Protein AF-0000000076751928 (afdb_homodimer)

Radius of gyration: 18.37 Å; Cα contacts (8 Å, |Δi|>4): 684; chains: 2; bounding box: 40×51×36 Å

Foldseek 3Di:
DDLVQLVVQQVLLQVCLVVVFHRKKKFKDAPRHTQFIFDQCCPVVVPPLRHGLLVNLVSNCVSVVHLAPARIEMRMLEQDAQSSQVSCVSNNHQEYEYEYYPVRAPPPVGDHHPCPRHHYDYDYDPCSHSSRCVVVVD/DDVVQLVVQQVLLQVCLVVVFHRKKKFKDAPRHTQFIFDQCCPVVVPPLRHGLLVNLVSNCVSVVHLAPARIEMRMLEQDAQSSQVSCVSNNHQEYEYEYYPVRAPPPVDDHHPPPRHHYDYDYDPCSCSSRCVVVVD

Organism: NCBI:txid927661

Sequence (276 aa):
MDPKLLGRAVDLATQNAASGQLPFGALLVRDGEVLATGVNTVLRDLDPAAHAEVEAVRAACRNLGTLDLRGAEIYSSCEPCPMCCRAAQATGIAVIWYAAQATDIPDLGYPVPAPDVFEARHATHAEATAPFARYLNGMDPKLLGRAVDLATQNAASGQLPFGALLVRDGEVLATGVNTVLRDLDPAAHAEVEAVRAACRNLGTLDLRGAEIYSSCEPCPMCCRAAQATGIAVIWYAAQATDIPDLGYPVPAPDVFEARHATHAEATAPFARYLNG

InterPro domains:
  IPR002125 Cytidine and deoxycytidylate deaminase domain [PF00383] (4-98)
  IPR002125 Cytidine and deoxycytidylate deaminase domain [PS51747] (1-112)
  IPR016193 Cytidine deaminase-like [SSF53927] (2-109)

Nearest PDB structures (foldseek):
  1wwr-assembly1_A  TM=8.294E-01  e=6.661E-13  Aquifex aeolicus
  2a8n-assembly1_A  TM=8.246E-01  e=1.608E-12  Agrobacterium tumefaciens
  2a8n-assembly1_B  TM=8.159E-01  e=2.256E-12  Agrobacterium tumefaciens
  8e2r-assembly1_B  TM=8.256E-01  e=6.236E-12  Escherichia coli
  8e2s-assembly4_H  TM=7.957E-01  e=1.314E-11  Escherichia coli

Solvent-accessible surface area (backbone atoms only — not comparable to full-atom values): 13921 Å² total; per-residue (Å²): 137,58,68,68,56,38,48,48,9,29,50,44,4,29,54,35,24,74,72,74,39,56,50,29,7,12,33,26,31,42,91,88,37,76,69,24,57,16,48,30,38,30,79,83,64,33,24,77,65,32,37,12,56,37,34,7,51,35,45,30,15,54,75,70,71,37,61,77,39,61,78,23,34,32,27,22,17,38,58,60,31,39,36,39,35,44,35,39,49,75,20,45,34,67,38,35,39,16,33,23,46,70,88,77,44,78,88,80,79,68,70,75,49,54,70,88,75,39,64,69,45,83,43,91,47,97,59,32,59,57,27,44,46,78,72,71,59,111,138,55,67,67,55,37,49,48,9,29,49,44,3,30,54,36,24,73,71,74,39,56,50,28,7,12,32,25,31,41,91,88,37,77,69,26,58,17,47,30,38,28,79,83,64,32,23,77,64,31,36,12,58,36,34,8,51,34,43,31,17,53,74,68,71,37,61,76,39,62,77,24,37,33,26,22,17,40,56,60,33,40,34,39,35,43,39,39,50,75,20,43,36,66,39,34,37,16,34,23,46,69,88,77,45,79,88,79,79,67,72,74,49,54,74,90,74,42,63,68,43,83,43,90,48,96,60,33,60,57,28,45,46,74,69,66,77,97

pLDDT: mean 88.51, std 13.58, range [43.06, 98.81]

Structure (mmCIF, N/CA/C/O backbone):
data_AF-0000000076751928-model_v1
#
loop_
_entity.id
_entity.type
_entity.pdbx_description
1 polymer 'Cytosine/adenosine deaminase'
#
loop_
_atom_site.group_PDB
_atom_site.id
_atom_site.type_symbol
_atom_site.label_atom_id
_atom_site.label_alt_id
_atom_site.label_comp_id
_atom_site.label_asym_id
_atom_site.label_entity_id
_atom_site.label_seq_id
_atom_site.pdbx_PDB_ins_code
_atom_site.Cartn_x
_atom_site.Cartn_y
_atom_site.Cartn_z
_atom_site.occupancy
_atom_site.B_iso_or_equiv
_atom_site.auth_seq_id
_atom_site.auth_comp_id
_atom_site.auth_asym_id
_atom_site.auth_atom_id
_atom_site.pdbx_PDB_model_num
ATOM 1 N N . MET A 1 1 ? 13.578 -14.406 -16.047 1 86.5 1 MET A N 1
ATOM 2 C CA . MET A 1 1 ? 12.531 -14.875 -15.156 1 86.5 1 MET A CA 1
ATOM 3 C C . MET A 1 1 ? 12.461 -16.406 -15.141 1 86.5 1 MET A C 1
ATOM 5 O O . MET A 1 1 ? 12.727 -17.047 -16.156 1 86.5 1 MET A O 1
ATOM 9 N N . ASP A 1 2 ? 12.219 -16.969 -14.031 1 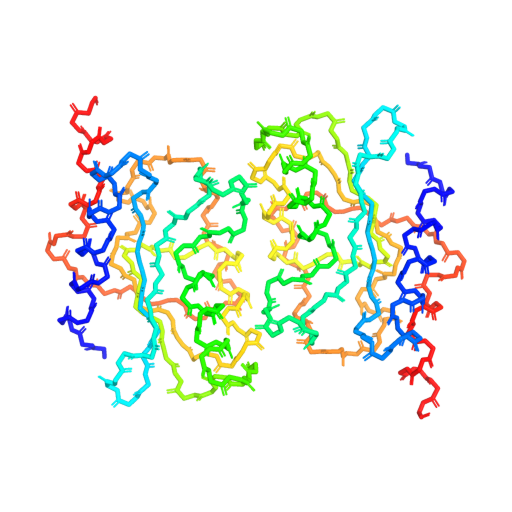92.75 2 ASP A N 1
ATOM 10 C CA . ASP A 1 2 ? 12.148 -18.422 -13.82 1 92.75 2 ASP A CA 1
ATOM 11 C C . ASP A 1 2 ? 10.695 -18.891 -13.742 1 92.75 2 ASP A C 1
ATOM 13 O O . ASP A 1 2 ? 9.984 -18.578 -12.789 1 92.75 2 ASP A O 1
ATOM 17 N N . PRO A 1 3 ? 10.258 -19.656 -14.742 1 92.56 3 PRO A N 1
ATOM 18 C CA . PRO A 1 3 ? 8.867 -20.125 -14.758 1 92.56 3 PRO A CA 1
ATOM 19 C C . PRO A 1 3 ? 8.508 -20.969 -13.539 1 92.56 3 PRO A C 1
ATOM 21 O O . PRO A 1 3 ? 7.348 -20.984 -13.117 1 92.56 3 PRO A O 1
ATOM 24 N N . LYS A 1 4 ? 9.492 -21.625 -12.984 1 95.81 4 LYS A N 1
ATOM 25 C CA . LYS A 1 4 ? 9.227 -22.422 -11.797 1 95.81 4 LYS A CA 1
ATOM 26 C C . LYS A 1 4 ? 8.844 -21.531 -10.609 1 95.81 4 LYS A C 1
ATOM 28 O O . LYS A 1 4 ? 7.98 -21.891 -9.812 1 95.81 4 LYS A O 1
ATOM 33 N N . LEU A 1 5 ? 9.5 -20.422 -10.492 1 96.56 5 LEU A N 1
ATOM 34 C CA . LEU A 1 5 ? 9.188 -19.484 -9.43 1 96.56 5 LEU A CA 1
ATOM 35 C C . LEU A 1 5 ? 7.809 -18.859 -9.633 1 96.56 5 LEU A C 1
ATOM 37 O O . LEU A 1 5 ? 7.059 -18.688 -8.672 1 96.56 5 LEU A O 1
ATOM 41 N N . LEU A 1 6 ? 7.512 -18.531 -10.914 1 95.38 6 LEU A N 1
ATOM 42 C CA . LEU A 1 6 ? 6.176 -18.031 -11.211 1 95.38 6 LEU A CA 1
ATOM 43 C C . LEU A 1 6 ? 5.113 -19.078 -10.867 1 95.38 6 LEU A C 1
ATOM 45 O O . LEU A 1 6 ? 4.07 -18.734 -10.305 1 95.38 6 LEU A O 1
ATOM 49 N N . GLY A 1 7 ? 5.406 -20.312 -11.203 1 95.5 7 GLY A N 1
ATOM 50 C CA . GLY A 1 7 ? 4.516 -21.406 -10.82 1 95.5 7 GLY A CA 1
ATOM 51 C C . GLY A 1 7 ? 4.305 -21.5 -9.328 1 95.5 7 GLY A C 1
ATOM 52 O O . GLY A 1 7 ? 3.191 -21.781 -8.867 1 95.5 7 GLY A O 1
ATOM 53 N N . ARG A 1 8 ? 5.312 -21.281 -8.555 1 97.38 8 ARG A N 1
ATOM 54 C CA . ARG A 1 8 ? 5.207 -21.312 -7.098 1 97.38 8 ARG A CA 1
ATOM 55 C C . ARG A 1 8 ? 4.305 -20.188 -6.59 1 97.38 8 ARG A C 1
ATOM 57 O O . ARG A 1 8 ? 3.551 -20.375 -5.633 1 97.38 8 ARG A O 1
ATOM 64 N N . ALA A 1 9 ? 4.414 -19.031 -7.195 1 97.5 9 ALA A N 1
ATOM 65 C CA . ALA A 1 9 ? 3.514 -17.938 -6.84 1 97.5 9 ALA A CA 1
ATOM 66 C C . ALA A 1 9 ? 2.061 -18.312 -7.098 1 97.5 9 ALA A C 1
ATOM 68 O O . ALA A 1 9 ? 1.185 -18.047 -6.273 1 97.5 9 ALA A O 1
ATOM 69 N N . VAL A 1 10 ? 1.841 -18.953 -8.219 1 95.88 10 VAL A N 1
ATOM 70 C CA . VAL A 1 10 ? 0.5 -19.391 -8.586 1 95.88 10 VAL A CA 1
ATOM 71 C C . VAL A 1 10 ? 0.012 -20.453 -7.598 1 95.88 10 VAL A C 1
ATOM 73 O O . VAL A 1 10 ? -1.146 -20.438 -7.176 1 95.88 10 VAL A O 1
ATOM 76 N N . ASP A 1 11 ? 0.902 -21.375 -7.184 1 97.38 11 ASP A N 1
ATOM 77 C CA . ASP A 1 11 ? 0.556 -22.391 -6.199 1 97.38 11 ASP A CA 1
ATOM 78 C C . ASP A 1 11 ? 0.158 -21.75 -4.867 1 97.38 11 ASP A C 1
ATOM 80 O O . ASP A 1 11 ? -0.823 -22.156 -4.246 1 97.38 11 ASP A O 1
ATOM 84 N N . LEU A 1 12 ? 0.872 -20.781 -4.422 1 98.06 12 LEU A N 1
ATOM 85 C CA . LEU A 1 12 ? 0.545 -20.047 -3.197 1 98.06 12 LEU A CA 1
ATOM 86 C C . LEU A 1 12 ? -0.843 -19.422 -3.289 1 98.06 12 LEU A C 1
ATOM 88 O O . LEU A 1 12 ? -1.634 -19.516 -2.348 1 98.06 12 LEU A O 1
ATOM 92 N N . ALA A 1 13 ? -1.071 -18.781 -4.41 1 96.69 13 ALA A N 1
ATOM 93 C CA . ALA A 1 13 ? -2.365 -18.141 -4.645 1 96.69 13 ALA A CA 1
ATOM 94 C C . ALA A 1 13 ? -3.496 -19.172 -4.59 1 96.69 13 ALA A C 1
ATOM 96 O O . ALA A 1 13 ? -4.543 -18.906 -3.992 1 96.69 13 ALA A O 1
ATOM 97 N N . THR A 1 14 ? -3.27 -20.297 -5.219 1 95.44 14 THR A N 1
ATOM 98 C CA . THR A 1 14 ? -4.266 -21.359 -5.27 1 95.44 14 THR A CA 1
ATOM 99 C C . THR A 1 14 ? -4.574 -21.875 -3.869 1 95.44 14 THR A C 1
ATOM 101 O O . THR A 1 14 ? -5.738 -22.047 -3.504 1 95.44 14 THR A O 1
ATOM 104 N N . GLN A 1 15 ? -3.533 -22.125 -3.119 1 97.44 15 GLN A N 1
ATOM 105 C CA . GLN A 1 15 ? -3.709 -22.609 -1.75 1 97.44 15 GLN A CA 1
ATOM 106 C C . GLN A 1 15 ? -4.418 -21.562 -0.894 1 97.44 15 GLN A C 1
ATOM 108 O O . GLN A 1 15 ? -5.27 -21.891 -0.07 1 97.44 15 GLN A O 1
ATOM 113 N N . ASN A 1 16 ? -4.062 -20.281 -1.067 1 97.19 16 ASN A N 1
ATOM 114 C CA . ASN A 1 16 ? -4.711 -19.219 -0.316 1 97.19 16 ASN A CA 1
ATOM 115 C C . ASN A 1 16 ? -6.199 -19.125 -0.643 1 97.19 16 ASN A C 1
ATOM 117 O O . ASN A 1 16 ? -7.023 -18.938 0.252 1 97.19 16 ASN A O 1
ATOM 121 N N . ALA A 1 17 ? -6.52 -19.25 -1.895 1 93.69 17 ALA A N 1
ATOM 122 C CA . ALA A 1 17 ? -7.914 -19.281 -2.33 1 93.69 17 ALA A CA 1
ATOM 123 C C . ALA A 1 17 ? -8.672 -20.422 -1.676 1 93.69 17 ALA A C 1
ATOM 125 O O . ALA A 1 17 ? -9.789 -20.25 -1.194 1 93.69 17 ALA A O 1
ATOM 126 N N . ALA A 1 18 ? -8.055 -21.578 -1.633 1 94.5 18 ALA A N 1
ATOM 127 C CA . ALA A 1 18 ? -8.664 -22.766 -1.061 1 94.5 18 ALA A CA 1
ATOM 128 C C . ALA A 1 18 ? -8.945 -22.578 0.427 1 94.5 18 ALA A C 1
ATOM 130 O O . ALA A 1 18 ? -9.875 -23.188 0.972 1 94.5 18 ALA A O 1
ATOM 131 N N . SER A 1 19 ? -8.227 -21.766 1.059 1 96 19 SER A N 1
ATOM 132 C CA . SER A 1 1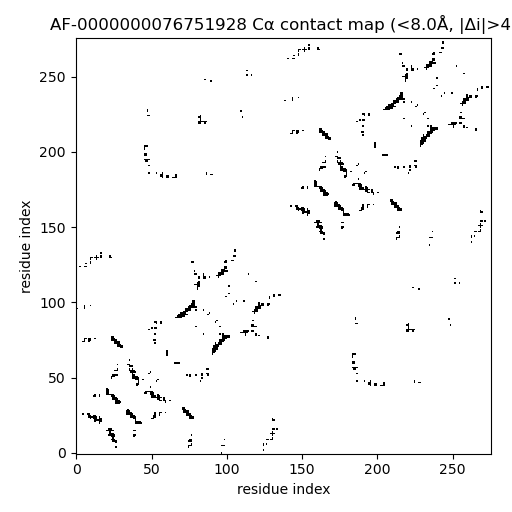9 ? -8.406 -21.5 2.482 1 96 19 SER A CA 1
ATOM 133 C C . SER A 1 19 ? -9.477 -20.453 2.723 1 96 19 SER A C 1
ATOM 135 O O . SER A 1 19 ? -9.711 -20.031 3.863 1 96 19 SER A O 1
ATOM 137 N N . GLY A 1 20 ? -10.109 -19.938 1.689 1 94.75 20 GLY A N 1
ATOM 138 C CA . GLY A 1 20 ? -11.195 -18.969 1.814 1 94.75 20 GLY A CA 1
ATOM 139 C C . GLY A 1 20 ? -10.734 -17.531 1.705 1 94.75 20 GLY A C 1
ATOM 140 O O . GLY A 1 20 ? -11.531 -16.609 1.891 1 94.75 20 GLY A O 1
ATOM 141 N N . GLN A 1 21 ? -9.469 -17.328 1.347 1 96.06 21 GLN A N 1
ATOM 142 C CA . GLN A 1 21 ? -8.914 -15.992 1.199 1 96.06 21 GLN A CA 1
ATOM 143 C C . GLN A 1 21 ? -8.914 -15.547 -0.262 1 96.06 21 GLN A C 1
ATOM 145 O O . GLN A 1 21 ? -9.336 -16.297 -1.142 1 96.06 21 GLN A O 1
ATOM 150 N N . LEU A 1 22 ? -8.602 -14.312 -0.526 1 93.69 22 LEU A N 1
ATOM 151 C CA . LEU A 1 22 ? -8.5 -13.82 -1.896 1 93.69 22 LEU A CA 1
ATOM 152 C C . LEU A 1 22 ? -7.367 -14.516 -2.641 1 93.69 22 LEU A C 1
ATOM 154 O O . LEU A 1 22 ? -6.309 -14.781 -2.064 1 93.69 22 LEU A O 1
ATOM 158 N N . PRO A 1 23 ? -7.445 -14.797 -3.881 1 94.81 23 PRO A N 1
ATOM 159 C CA . PRO A 1 23 ? -6.621 -15.766 -4.605 1 94.81 23 PRO A CA 1
ATOM 160 C C . PRO A 1 23 ? -5.355 -15.141 -5.188 1 94.81 23 PRO A C 1
ATOM 162 O O . PRO A 1 23 ? -5.16 -15.156 -6.406 1 94.81 23 PRO A O 1
ATOM 165 N N . PHE A 1 24 ? -4.473 -14.727 -4.41 1 96.06 24 PHE A N 1
ATOM 166 C CA . PHE A 1 24 ? -3.252 -14.078 -4.871 1 96.06 24 PHE A CA 1
ATOM 167 C C . PHE A 1 24 ? -2.055 -14.531 -4.047 1 96.06 24 PHE A C 1
ATOM 169 O O . PHE A 1 24 ? -2.166 -14.734 -2.836 1 96.06 24 PHE A O 1
ATOM 176 N N . GLY A 1 25 ? -0.958 -14.695 -4.645 1 98.06 25 GLY A N 1
ATOM 177 C CA . GLY A 1 25 ? 0.316 -15.094 -4.066 1 98.06 25 GLY A CA 1
ATOM 178 C C . GLY A 1 25 ? 1.508 -14.461 -4.762 1 98.06 25 GLY A C 1
ATOM 179 O O . GLY A 1 25 ? 1.416 -14.07 -5.926 1 98.06 25 GLY A O 1
ATOM 180 N N . ALA A 1 26 ? 2.609 -14.344 -4 1 98.75 26 ALA A N 1
ATOM 181 C CA . ALA A 1 26 ? 3.805 -13.719 -4.559 1 98.75 26 ALA A CA 1
ATOM 182 C C . ALA A 1 26 ? 5.066 -14.227 -3.867 1 98.75 26 ALA A C 1
ATOM 184 O O . ALA A 1 26 ? 5.004 -14.727 -2.74 1 98.75 26 ALA A O 1
ATOM 185 N N . LEU A 1 27 ? 6.168 -14.094 -4.52 1 98.69 27 LEU A N 1
ATOM 186 C CA . LEU A 1 27 ? 7.512 -14.367 -4.02 1 98.69 27 LEU A CA 1
ATOM 187 C C . LEU A 1 27 ? 8.414 -13.148 -4.207 1 98.69 27 LEU A C 1
ATOM 189 O O . LEU A 1 27 ? 8.336 -12.469 -5.227 1 98.69 27 LEU A O 1
ATOM 193 N N . LEU A 1 28 ? 9.188 -12.906 -3.303 1 98.81 28 LEU A N 1
ATOM 194 C CA . LEU A 1 28 ? 10.312 -12 -3.461 1 98.81 28 LEU A CA 1
ATOM 195 C C . LEU A 1 28 ? 11.625 -12.773 -3.562 1 98.81 28 LEU A C 1
ATOM 197 O O . LEU A 1 28 ? 11.969 -13.547 -2.666 1 98.81 28 LEU A O 1
ATOM 201 N N . VAL A 1 29 ? 12.336 -12.562 -4.656 1 98.44 29 VAL A N 1
ATOM 202 C CA . VAL A 1 29 ? 13.477 -13.391 -5.016 1 98.44 29 VAL A CA 1
ATOM 203 C C . VAL A 1 29 ? 14.703 -12.508 -5.25 1 98.44 29 VAL A C 1
ATOM 205 O O . VAL A 1 29 ? 14.594 -11.422 -5.828 1 98.44 29 VAL A O 1
ATOM 208 N N . ARG A 1 30 ? 15.812 -12.953 -4.828 1 97.75 30 ARG A N 1
ATOM 209 C CA . ARG A 1 30 ? 17.094 -12.328 -5.117 1 97.75 30 ARG A CA 1
ATOM 210 C C . ARG A 1 30 ? 18.156 -13.367 -5.469 1 97.75 30 ARG A C 1
ATOM 212 O O . ARG A 1 30 ? 18.359 -14.32 -4.715 1 97.75 30 ARG A O 1
ATOM 219 N N . ASP A 1 31 ? 18.734 -13.203 -6.59 1 95.31 31 ASP A N 1
ATOM 220 C CA . ASP A 1 31 ? 19.766 -14.125 -7.051 1 95.31 31 ASP A CA 1
ATOM 221 C C . ASP A 1 31 ? 19.266 -15.57 -7.035 1 95.31 31 ASP A C 1
ATOM 223 O O . ASP A 1 31 ? 19.969 -16.469 -6.551 1 95.31 31 ASP A O 1
ATOM 227 N N . GLY A 1 32 ? 18 -15.672 -7.379 1 94.56 32 GLY A N 1
ATOM 228 C CA . GLY A 1 32 ? 17.422 -17 -7.523 1 94.56 32 GLY A CA 1
ATOM 229 C C . GLY A 1 32 ? 16.953 -17.578 -6.207 1 94.56 32 GLY A C 1
ATOM 230 O O . GLY A 1 32 ? 16.359 -18.672 -6.184 1 94.56 32 GLY A O 1
ATOM 231 N N . GLU A 1 33 ? 17.188 -16.891 -5.176 1 97.12 33 GLU A N 1
ATOM 232 C CA . GLU A 1 33 ? 16.766 -17.359 -3.855 1 97.12 33 GLU A CA 1
ATOM 233 C C . GLU A 1 33 ? 15.5 -16.641 -3.396 1 97.12 33 GLU A C 1
ATOM 235 O O . GLU A 1 33 ? 15.383 -15.43 -3.529 1 97.12 33 GLU A O 1
ATOM 240 N N . VAL A 1 34 ? 14.602 -17.438 -2.906 1 98.5 34 VAL A N 1
ATOM 241 C CA . VAL A 1 34 ? 13.383 -16.844 -2.346 1 98.5 34 VAL A CA 1
ATOM 242 C C . VAL A 1 34 ? 13.68 -16.25 -0.976 1 98.5 34 VAL A C 1
ATOM 244 O O . VAL A 1 34 ? 14.055 -16.953 -0.041 1 98.5 34 VAL A O 1
ATOM 247 N N . LEU A 1 35 ? 13.531 -14.961 -0.84 1 98.38 35 LEU A N 1
ATOM 248 C CA . LEU A 1 35 ? 13.781 -14.266 0.418 1 98.38 35 LEU A CA 1
ATOM 249 C C . LEU A 1 35 ? 12.531 -14.242 1.288 1 98.38 35 LEU A C 1
ATOM 251 O O . LEU A 1 35 ? 12.625 -14.234 2.518 1 98.38 35 LEU A O 1
ATOM 255 N N . ALA A 1 36 ? 11.398 -14.227 0.646 1 98.81 36 ALA A N 1
ATOM 256 C CA . ALA A 1 36 ? 10.109 -14.18 1.336 1 98.81 36 ALA A CA 1
ATOM 257 C C . ALA A 1 36 ? 8.969 -14.547 0.393 1 98.81 36 ALA A C 1
ATOM 259 O O . ALA A 1 36 ? 9.133 -14.531 -0.829 1 98.81 36 ALA A O 1
ATOM 260 N N . THR A 1 37 ? 7.926 -14.945 0.957 1 98.81 37 THR A N 1
ATOM 261 C CA . THR A 1 37 ? 6.672 -15.164 0.243 1 98.81 37 THR A CA 1
ATOM 262 C C . THR A 1 37 ? 5.551 -14.328 0.858 1 98.81 37 THR A C 1
ATOM 264 O O . THR A 1 37 ? 5.684 -13.828 1.979 1 98.81 37 THR A O 1
ATOM 267 N N . GLY A 1 38 ? 4.566 -14.086 0.07 1 98.81 38 GLY A N 1
ATOM 268 C CA . GLY A 1 38 ? 3.367 -13.398 0.524 1 98.81 38 GLY A CA 1
ATOM 269 C C . GLY A 1 38 ? 2.1 -13.93 -0.123 1 98.81 38 GLY A C 1
ATOM 270 O O . GLY A 1 38 ? 2.104 -14.297 -1.3 1 98.81 38 GLY A O 1
ATOM 271 N N . VAL A 1 39 ? 1.061 -13.984 0.695 1 98.62 39 VAL A N 1
ATOM 272 C CA . VAL A 1 39 ? -0.286 -14.219 0.185 1 98.62 39 VAL A CA 1
ATOM 273 C C . VAL A 1 39 ? -1.206 -13.078 0.609 1 98.62 39 VAL A C 1
ATOM 275 O O . VAL A 1 39 ? -0.889 -12.328 1.536 1 98.62 39 VAL A O 1
ATOM 278 N N . ASN A 1 40 ? -2.277 -12.953 -0.214 1 97.44 40 ASN A N 1
ATOM 279 C CA . ASN A 1 40 ? -3.26 -11.945 0.162 1 97.44 40 ASN A CA 1
ATOM 280 C C . ASN A 1 40 ? -3.939 -12.289 1.484 1 97.44 40 ASN A C 1
ATOM 282 O O . ASN A 1 40 ? -4.535 -13.359 1.623 1 97.44 40 ASN A O 1
ATOM 286 N N . THR A 1 41 ? -3.811 -11.383 2.469 1 98.19 41 THR A N 1
ATOM 287 C CA . THR A 1 41 ? -4.41 -11.625 3.775 1 98.19 41 THR A CA 1
ATOM 288 C C . THR A 1 41 ? -5.391 -10.516 4.137 1 98.19 41 THR A C 1
ATOM 290 O O . THR A 1 41 ? -5.637 -10.258 5.316 1 98.19 41 THR A O 1
ATOM 293 N N . VAL A 1 42 ? -5.922 -9.805 3.197 1 97.38 42 VAL A N 1
ATOM 294 C CA . VAL A 1 42 ? -6.824 -8.672 3.389 1 97.38 42 VAL A CA 1
ATOM 295 C C . VAL A 1 42 ? -8 -9.094 4.262 1 97.38 42 VAL A C 1
ATOM 297 O O . VAL A 1 42 ? -8.336 -8.414 5.238 1 97.38 42 VAL A O 1
ATOM 300 N N . LEU A 1 43 ? -8.617 -10.211 3.941 1 96.19 43 LEU A N 1
ATOM 301 C CA . LEU A 1 43 ? -9.797 -10.648 4.668 1 96.19 43 LEU A CA 1
ATOM 302 C C . LEU A 1 43 ? -9.43 -11.094 6.082 1 96.19 43 LEU A C 1
ATOM 304 O O . LEU A 1 43 ? -10.094 -10.703 7.051 1 96.19 43 LEU A O 1
ATOM 308 N N . ARG A 1 44 ? -8.43 -11.836 6.219 1 97.31 44 ARG A N 1
ATOM 309 C CA . ARG A 1 44 ? -8.008 -12.375 7.512 1 97.31 44 ARG A CA 1
ATOM 310 C C . ARG A 1 44 ? -7.602 -11.258 8.461 1 97.31 44 ARG A C 1
ATOM 312 O O . ARG A 1 44 ? -7.969 -11.273 9.641 1 97.31 44 ARG A O 1
ATOM 319 N N . ASP A 1 45 ? -6.852 -10.273 7.977 1 97.75 45 ASP A N 1
ATOM 320 C CA . ASP A 1 45 ? -6.219 -9.266 8.828 1 97.75 45 ASP A CA 1
ATOM 321 C C . ASP A 1 45 ? -7.059 -7.992 8.891 1 97.75 45 ASP A C 1
ATOM 323 O O . ASP A 1 45 ? -6.746 -7.078 9.656 1 97.75 45 ASP A O 1
ATOM 327 N N . LEU A 1 46 ? -8.07 -7.918 8.031 1 97.62 46 LEU A N 1
ATOM 328 C CA . LEU A 1 46 ? -8.812 -6.68 7.852 1 97.62 46 LEU A CA 1
ATOM 329 C C . LEU A 1 46 ? -7.879 -5.52 7.543 1 97.62 46 LEU A C 1
ATOM 331 O O . LEU A 1 46 ? -7.953 -4.469 8.18 1 97.62 46 LEU A O 1
ATOM 335 N N . ASP A 1 47 ? -6.969 -5.699 6.621 1 98 47 ASP A N 1
ATOM 336 C CA . ASP A 1 47 ? -5.984 -4.746 6.125 1 98 47 ASP A CA 1
ATOM 337 C C . ASP A 1 47 ? -6.051 -4.629 4.602 1 98 47 ASP A C 1
ATOM 339 O O . ASP A 1 47 ? -5.555 -5.504 3.887 1 98 47 ASP A O 1
ATOM 343 N N . PRO A 1 48 ? -6.605 -3.543 4.148 1 96.25 48 PRO A N 1
ATOM 344 C CA . PRO A 1 48 ? -6.785 -3.441 2.697 1 96.25 48 PRO A CA 1
ATOM 345 C C . PRO A 1 48 ? -5.461 -3.363 1.94 1 96.25 48 PRO A C 1
ATOM 347 O O . PRO A 1 48 ? -5.438 -3.484 0.713 1 96.25 48 PRO A O 1
ATOM 350 N N . ALA A 1 49 ? -4.348 -3.166 2.654 1 96.19 49 ALA A N 1
ATOM 351 C CA . ALA A 1 49 ? -3.041 -3.064 2.01 1 96.19 49 ALA A CA 1
ATOM 352 C C . ALA A 1 49 ? -2.35 -4.426 1.954 1 96.19 49 ALA A C 1
ATOM 354 O O . ALA A 1 49 ? -1.327 -4.582 1.283 1 96.19 49 ALA A O 1
ATOM 355 N N . ALA A 1 50 ? -2.957 -5.449 2.568 1 97.94 50 ALA A N 1
ATOM 356 C CA . ALA A 1 50 ? -2.266 -6.723 2.744 1 97.94 50 ALA A CA 1
ATOM 357 C C . ALA A 1 50 ? -2.393 -7.59 1.495 1 97.94 50 ALA A C 1
ATOM 359 O O . ALA A 1 50 ? -2.779 -8.758 1.581 1 97.94 50 ALA A O 1
ATOM 360 N N . HIS A 1 51 ? -2.064 -7.031 0.353 1 97.44 51 HIS A N 1
ATOM 361 C CA . HIS A 1 51 ? -1.97 -7.797 -0.886 1 97.44 51 HIS A CA 1
ATOM 362 C C . HIS A 1 51 ? -0.754 -8.719 -0.873 1 97.44 51 HIS A C 1
ATOM 364 O O . HIS A 1 51 ? 0.17 -8.523 -0.08 1 97.44 51 HIS A O 1
ATOM 370 N N . ALA A 1 52 ? -0.742 -9.68 -1.76 1 98.19 52 ALA A N 1
ATOM 371 C CA . ALA A 1 52 ? 0.301 -10.703 -1.792 1 98.19 52 ALA A CA 1
ATOM 372 C C . ALA A 1 52 ? 1.678 -10.078 -1.989 1 98.19 52 ALA A C 1
ATOM 374 O O . ALA A 1 52 ? 2.627 -10.406 -1.274 1 98.19 52 ALA A O 1
ATOM 375 N N . GLU A 1 53 ? 1.838 -9.172 -3.006 1 97.81 53 GLU A N 1
ATOM 376 C CA . GLU A 1 53 ? 3.119 -8.531 -3.287 1 97.81 53 GLU A CA 1
ATOM 377 C C . GLU A 1 53 ? 3.58 -7.68 -2.109 1 97.81 53 GLU A C 1
ATOM 379 O O . GLU A 1 53 ? 4.758 -7.703 -1.741 1 97.81 53 GLU A O 1
ATOM 384 N N . VAL A 1 54 ? 2.641 -6.922 -1.527 1 98.19 54 VAL A N 1
ATOM 385 C CA . VAL A 1 54 ? 2.963 -6.082 -0.377 1 98.19 54 VAL A CA 1
ATOM 386 C C . VAL A 1 54 ? 3.443 -6.953 0.78 1 98.19 54 VAL A C 1
ATOM 388 O O . VAL A 1 54 ? 4.449 -6.648 1.422 1 98.19 54 VAL A O 1
ATOM 391 N N . GLU A 1 55 ? 2.738 -8.062 1.013 1 98.75 55 GLU A N 1
ATOM 392 C CA . GLU A 1 55 ? 3.107 -8.953 2.109 1 98.75 55 GLU A CA 1
ATOM 393 C C . GLU A 1 55 ? 4.48 -9.586 1.873 1 98.75 55 GLU A C 1
ATOM 395 O O . GLU A 1 55 ? 5.242 -9.797 2.818 1 98.75 55 GLU A O 1
ATOM 400 N N . ALA A 1 56 ? 4.773 -9.945 0.663 1 98.81 56 ALA A N 1
ATOM 401 C CA . ALA A 1 56 ? 6.102 -10.461 0.347 1 98.81 56 ALA A CA 1
ATOM 402 C C . ALA A 1 56 ? 7.184 -9.43 0.641 1 98.81 56 ALA A C 1
ATOM 404 O O . ALA A 1 56 ? 8.219 -9.75 1.223 1 98.81 56 ALA A O 1
ATOM 405 N N . VAL A 1 57 ? 6.949 -8.188 0.241 1 98.56 57 VAL A N 1
ATOM 406 C CA . VAL A 1 57 ? 7.898 -7.102 0.452 1 98.56 57 VAL A CA 1
ATOM 407 C C . VAL A 1 57 ? 8.078 -6.852 1.948 1 98.56 57 VAL A C 1
ATOM 409 O O . VAL A 1 57 ? 9.203 -6.754 2.438 1 98.56 57 VAL A O 1
ATOM 412 N N . ARG A 1 58 ? 6.953 -6.777 2.707 1 98.5 58 ARG A N 1
ATOM 413 C CA . ARG A 1 58 ? 7 -6.57 4.148 1 98.5 58 ARG A CA 1
ATOM 414 C C . ARG A 1 58 ? 7.816 -7.66 4.832 1 98.5 58 ARG A C 1
ATOM 416 O O . ARG A 1 58 ? 8.672 -7.371 5.672 1 98.5 58 ARG A O 1
ATOM 423 N N . ALA A 1 59 ? 7.543 -8.852 4.488 1 98.62 59 ALA A N 1
ATOM 424 C CA . ALA A 1 59 ? 8.242 -9.984 5.082 1 98.62 59 ALA A CA 1
ATOM 425 C C . ALA A 1 59 ? 9.734 -9.922 4.793 1 98.62 59 ALA A C 1
ATOM 427 O O . ALA A 1 59 ? 10.562 -10.156 5.684 1 98.62 59 ALA A O 1
ATOM 428 N N . ALA A 1 60 ? 10.094 -9.602 3.561 1 98.62 60 ALA A N 1
ATOM 429 C CA . ALA A 1 60 ? 11.508 -9.516 3.201 1 98.62 60 ALA A CA 1
ATOM 430 C C . ALA A 1 60 ? 12.211 -8.422 3.994 1 98.62 60 ALA A C 1
ATOM 432 O O . ALA A 1 60 ? 13.312 -8.625 4.504 1 98.62 60 ALA A O 1
ATOM 433 N N . CYS A 1 61 ? 11.578 -7.215 4.059 1 98.56 61 CYS A N 1
ATOM 434 C CA . CYS A 1 61 ? 12.156 -6.113 4.812 1 98.56 61 CYS A CA 1
ATOM 435 C C . CYS A 1 61 ? 12.391 -6.512 6.266 1 98.56 61 CYS A C 1
ATOM 437 O O . CYS A 1 61 ? 13.461 -6.246 6.824 1 98.56 61 CYS A O 1
ATOM 439 N N . ARG A 1 62 ? 11.391 -7.176 6.836 1 97.38 62 ARG A N 1
ATOM 440 C CA . ARG A 1 62 ? 11.5 -7.617 8.219 1 97.38 62 ARG A CA 1
ATOM 441 C C . ARG A 1 62 ? 12.602 -8.656 8.375 1 97.38 62 ARG A C 1
ATOM 443 O O . ARG A 1 62 ? 13.43 -8.57 9.289 1 97.38 62 ARG A O 1
ATOM 450 N N . ASN A 1 63 ? 12.578 -9.633 7.559 1 97 63 ASN A N 1
ATOM 451 C CA . ASN A 1 63 ? 13.555 -10.719 7.621 1 97 63 ASN A CA 1
ATOM 452 C C . ASN A 1 63 ? 14.977 -10.195 7.488 1 97 63 ASN A C 1
ATOM 454 O O . ASN A 1 63 ? 15.891 -10.695 8.141 1 97 63 ASN A O 1
ATOM 458 N N . LEU A 1 64 ? 15.156 -9.25 6.617 1 97.69 64 LEU A N 1
ATOM 459 C CA . LEU A 1 64 ? 16.5 -8.766 6.297 1 97.69 64 LEU A CA 1
ATOM 460 C C . LEU A 1 64 ? 16.875 -7.582 7.176 1 97.69 64 LEU A C 1
ATOM 462 O O . LEU A 1 64 ? 18.047 -7.199 7.242 1 97.69 64 LEU A O 1
ATOM 466 N N . GLY A 1 65 ? 15.891 -6.977 7.801 1 98.25 65 GLY A N 1
ATOM 467 C CA . GLY A 1 65 ? 16.156 -5.832 8.656 1 98.25 65 GLY A CA 1
ATOM 468 C C . GLY A 1 65 ? 16.5 -4.574 7.883 1 98.25 65 GLY A C 1
ATOM 469 O O . GLY A 1 65 ? 17.359 -3.797 8.305 1 98.25 65 GLY A O 1
ATOM 470 N N . THR A 1 66 ? 15.914 -4.434 6.711 1 98.25 66 THR A N 1
ATOM 471 C CA . THR A 1 66 ? 16.234 -3.291 5.859 1 98.25 66 THR A CA 1
ATOM 472 C C . THR A 1 66 ? 15.062 -2.973 4.93 1 98.25 66 THR A C 1
ATOM 474 O O . THR A 1 66 ? 14.211 -3.826 4.68 1 98.25 66 THR A O 1
ATOM 477 N N . LEU A 1 67 ? 15.039 -1.746 4.441 1 98 67 LEU A N 1
ATOM 478 C CA . LEU A 1 67 ? 14.078 -1.335 3.428 1 98 67 LEU A CA 1
ATOM 479 C C . LEU A 1 67 ? 14.672 -1.456 2.029 1 98 67 LEU A C 1
ATOM 481 O O . LEU A 1 67 ? 13.961 -1.331 1.033 1 98 67 LEU A O 1
ATOM 485 N N . ASP A 1 68 ? 15.938 -1.649 1.989 1 97.44 68 ASP A N 1
ATOM 486 C CA . ASP A 1 68 ? 16.641 -1.722 0.716 1 97.44 68 ASP A CA 1
ATOM 487 C C . ASP A 1 68 ? 16.625 -3.143 0.156 1 97.44 68 ASP A C 1
ATOM 489 O O . ASP A 1 68 ? 17.344 -4.02 0.65 1 97.44 68 ASP A O 1
ATOM 493 N N . LEU A 1 69 ? 15.867 -3.293 -0.945 1 97.94 69 LEU A N 1
ATOM 494 C CA . LEU A 1 69 ? 15.734 -4.613 -1.558 1 97.94 69 LEU A CA 1
ATOM 495 C C . LEU A 1 69 ? 16.281 -4.602 -2.984 1 97.94 69 LEU A C 1
ATOM 497 O O . LEU A 1 69 ? 15.875 -5.422 -3.811 1 97.94 69 LEU A O 1
ATOM 501 N N . ARG A 1 70 ? 17.141 -3.635 -3.289 1 97.5 70 ARG A N 1
ATOM 502 C CA . ARG A 1 70 ? 17.766 -3.592 -4.609 1 97.5 70 ARG A CA 1
ATOM 503 C C . ARG A 1 70 ? 18.344 -4.949 -4.988 1 97.5 70 ARG A C 1
ATOM 505 O O . ARG A 1 70 ? 18.859 -5.672 -4.129 1 97.5 70 ARG A O 1
ATOM 512 N N . GLY A 1 71 ? 18.234 -5.25 -6.309 1 96.75 71 GLY A N 1
ATOM 513 C CA . GLY A 1 71 ? 18.734 -6.531 -6.801 1 96.75 71 GLY A CA 1
ATOM 514 C C . GLY A 1 71 ? 17.688 -7.637 -6.715 1 96.75 71 GLY A C 1
ATOM 515 O O . GLY A 1 71 ? 17.922 -8.742 -7.203 1 96.75 71 GLY A O 1
ATOM 516 N N . ALA A 1 72 ? 16.547 -7.34 -6.125 1 97.81 72 ALA A N 1
ATOM 517 C CA . ALA A 1 72 ? 15.492 -8.336 -5.992 1 97.81 72 ALA A CA 1
ATOM 518 C C . ALA A 1 72 ? 14.43 -8.148 -7.07 1 97.81 72 ALA A C 1
ATOM 520 O O . ALA A 1 72 ? 14.414 -7.133 -7.77 1 97.81 72 ALA A O 1
ATOM 521 N N . GLU A 1 73 ? 13.602 -9.141 -7.23 1 97.19 73 GLU A N 1
ATOM 522 C CA . GLU A 1 73 ? 12.43 -9.133 -8.102 1 97.19 73 GLU A CA 1
ATOM 523 C C . GLU A 1 73 ? 11.242 -9.828 -7.426 1 97.19 73 GLU A C 1
ATOM 525 O O . GLU A 1 73 ? 11.422 -10.609 -6.496 1 97.19 73 GLU A O 1
ATOM 530 N N . ILE A 1 74 ? 10.047 -9.523 -7.953 1 98.12 74 ILE A N 1
ATOM 531 C CA . ILE A 1 74 ? 8.844 -10.164 -7.434 1 98.12 74 ILE A CA 1
ATOM 532 C C . ILE A 1 74 ? 8.234 -11.062 -8.508 1 98.12 74 ILE A C 1
ATOM 534 O O . ILE A 1 74 ? 8.203 -10.703 -9.68 1 98.12 74 ILE A O 1
ATOM 538 N N . TYR A 1 75 ? 7.895 -12.211 -8.141 1 96.81 75 TYR A N 1
ATOM 539 C CA . TYR A 1 75 ? 7.012 -13.078 -8.914 1 96.81 75 TYR A CA 1
ATOM 540 C C . TYR A 1 75 ? 5.602 -13.078 -8.336 1 96.81 75 TYR A C 1
ATOM 542 O O . TYR A 1 75 ? 5.395 -13.5 -7.195 1 96.81 75 TYR A O 1
ATOM 550 N N . SER A 1 76 ? 4.676 -12.672 -9.102 1 96.81 76 SER A N 1
ATOM 551 C CA . SER A 1 76 ? 3.297 -12.531 -8.648 1 96.81 76 SER A CA 1
ATOM 552 C C . SER A 1 76 ? 2.354 -13.414 -9.453 1 96.81 76 SER A C 1
ATOM 554 O O . SER A 1 76 ? 2.531 -13.578 -10.664 1 96.81 76 SER A O 1
ATOM 556 N N . SER A 1 77 ? 1.341 -13.93 -8.82 1 94.25 77 SER A N 1
ATOM 557 C CA . SER A 1 77 ? 0.373 -14.789 -9.492 1 94.25 77 SER A CA 1
ATOM 558 C C . SER A 1 77 ? -0.487 -14 -10.469 1 94.25 77 SER A C 1
ATOM 560 O O . SER A 1 77 ? -1.066 -14.562 -11.398 1 94.25 77 SER A O 1
ATOM 562 N N . CYS A 1 78 ? -0.608 -12.742 -10.227 1 90.38 78 CYS A N 1
ATOM 563 C CA . CYS A 1 78 ? -1.504 -11.93 -11.039 1 90.38 78 CYS A CA 1
ATOM 564 C C . CYS A 1 78 ? -0.946 -10.523 -11.219 1 90.38 78 CYS A C 1
ATOM 566 O O . CYS A 1 78 ? -0.102 -10.078 -10.438 1 90.38 78 CYS A O 1
ATOM 568 N N . GLU A 1 79 ? -1.41 -9.828 -12.211 1 89.06 79 GLU A N 1
ATOM 569 C CA . GLU A 1 79 ? -1.009 -8.453 -12.484 1 89.06 79 GLU A CA 1
ATOM 570 C C . GLU A 1 79 ? -1.148 -7.574 -11.25 1 89.06 79 GLU A C 1
ATOM 572 O O . GLU A 1 79 ? -2.213 -7.531 -10.625 1 89.06 79 GLU A O 1
ATOM 577 N N . PRO A 1 80 ? -0.045 -6.906 -10.898 1 91.62 80 PRO A N 1
ATOM 578 C CA . PRO A 1 80 ? -0.07 -6.109 -9.664 1 91.62 80 PRO A CA 1
ATOM 579 C C . PRO A 1 80 ? -0.866 -4.816 -9.812 1 91.62 80 PRO A C 1
ATOM 581 O O . PRO A 1 80 ? -0.923 -4.246 -10.906 1 91.62 80 PRO A O 1
ATOM 584 N N . CYS A 1 81 ? -1.479 -4.359 -8.766 1 88.5 81 CYS A N 1
ATOM 585 C CA . CYS A 1 81 ? -2.145 -3.064 -8.727 1 88.5 81 CYS A CA 1
ATOM 586 C C . CYS A 1 81 ? -1.149 -1.947 -8.438 1 88.5 81 CYS A C 1
ATOM 588 O O . CYS A 1 81 ? -0.007 -2.211 -8.055 1 88.5 81 CYS A O 1
ATOM 590 N N . PRO A 1 82 ? -1.541 -0.704 -8.539 1 85.44 82 PRO A N 1
ATOM 591 C CA . PRO A 1 82 ? -0.625 0.412 -8.297 1 85.44 82 PRO A CA 1
ATOM 592 C C . PRO A 1 82 ? -0.078 0.427 -6.867 1 85.44 82 PRO A C 1
ATOM 594 O O . PRO A 1 82 ? 1.076 0.805 -6.648 1 85.44 82 PRO A O 1
ATOM 597 N N . MET A 1 83 ? -0.88 0.029 -5.93 1 90.62 83 MET A N 1
ATOM 598 C CA . MET A 1 83 ? -0.429 -0.027 -4.543 1 90.62 83 MET A CA 1
ATOM 599 C C . MET A 1 83 ? 0.781 -0.944 -4.402 1 90.62 83 MET A C 1
ATOM 601 O O . MET A 1 83 ? 1.79 -0.56 -3.807 1 90.62 83 MET A O 1
ATOM 605 N N . CYS A 1 84 ? 0.702 -2.109 -4.969 1 94.56 84 CYS A N 1
ATOM 606 C CA . CYS A 1 84 ? 1.777 -3.092 -4.883 1 94.56 84 CYS A CA 1
ATOM 607 C C . CYS A 1 84 ? 3.012 -2.613 -5.641 1 94.56 84 CYS A C 1
ATOM 609 O O . CYS A 1 84 ? 4.141 -2.814 -5.184 1 94.56 84 CYS A O 1
ATOM 611 N N . CYS A 1 85 ? 2.764 -2.004 -6.781 1 91 85 CYS A N 1
ATOM 612 C CA . CYS A 1 85 ? 3.871 -1.48 -7.57 1 91 85 CYS A CA 1
ATOM 613 C C . CYS A 1 85 ? 4.645 -0.422 -6.797 1 91 85 CYS A C 1
ATOM 615 O O . CYS A 1 85 ? 5.875 -0.422 -6.793 1 91 85 CYS A O 1
ATOM 617 N N . ARG A 1 86 ? 3.947 0.409 -6.168 1 90 86 ARG A N 1
ATOM 618 C CA . ARG A 1 86 ? 4.598 1.475 -5.41 1 90 86 ARG A CA 1
ATOM 619 C C . ARG A 1 86 ? 5.367 0.911 -4.219 1 90 86 ARG A C 1
ATOM 621 O O . ARG A 1 86 ? 6.48 1.353 -3.928 1 90 86 ARG A O 1
ATOM 628 N N . ALA A 1 87 ? 4.77 0.01 -3.502 1 92.88 87 ALA A N 1
ATOM 629 C CA . ALA A 1 87 ? 5.465 -0.631 -2.391 1 92.88 87 ALA A CA 1
ATOM 630 C C . ALA A 1 87 ? 6.773 -1.265 -2.855 1 92.88 87 ALA A C 1
ATOM 632 O O . ALA A 1 87 ? 7.801 -1.139 -2.188 1 92.88 87 ALA A O 1
ATOM 633 N N . ALA A 1 88 ? 6.727 -1.916 -4.02 1 94 88 ALA A N 1
ATOM 634 C CA . ALA A 1 88 ? 7.922 -2.529 -4.594 1 94 88 ALA A CA 1
ATOM 635 C C . ALA A 1 88 ? 8.953 -1.471 -4.977 1 94 88 ALA A C 1
ATOM 637 O O . ALA A 1 88 ? 10.117 -1.567 -4.598 1 94 88 ALA A O 1
ATOM 638 N N . GLN A 1 89 ? 8.484 -0.467 -5.637 1 91.38 89 GLN A N 1
ATOM 639 C CA . GLN A 1 89 ? 9.352 0.6 -6.117 1 91.38 89 GLN A CA 1
ATOM 640 C C . GLN A 1 89 ? 10.078 1.282 -4.961 1 91.38 89 GLN A C 1
ATOM 642 O O . GLN A 1 89 ? 11.266 1.59 -5.059 1 91.38 89 GLN A O 1
ATOM 647 N N . ALA A 1 90 ? 9.414 1.448 -3.912 1 91.56 90 ALA A N 1
ATOM 648 C CA . ALA A 1 90 ? 9.953 2.162 -2.758 1 91.56 90 ALA A CA 1
ATOM 649 C C . ALA A 1 90 ? 11.117 1.395 -2.137 1 91.56 90 ALA A C 1
ATOM 651 O O . ALA A 1 90 ? 11.906 1.96 -1.373 1 91.56 90 ALA A O 1
ATOM 652 N N . THR A 1 91 ? 11.258 0.12 -2.414 1 95.56 91 THR A N 1
ATOM 653 C CA . THR A 1 91 ? 12.297 -0.695 -1.803 1 95.56 91 THR A CA 1
ATOM 654 C C . THR A 1 91 ? 13.398 -1.023 -2.814 1 95.56 91 THR A C 1
ATOM 656 O O . THR A 1 91 ? 14.289 -1.82 -2.531 1 95.56 91 THR A O 1
ATOM 659 N N . GLY A 1 92 ? 13.242 -0.477 -4.051 1 93.69 92 GLY A N 1
ATOM 660 C CA . GLY A 1 92 ? 14.273 -0.637 -5.059 1 93.69 92 GLY A CA 1
ATOM 661 C C . GLY A 1 92 ? 14.117 -1.902 -5.879 1 93.69 92 GLY A C 1
ATOM 662 O O . GLY A 1 92 ? 15.023 -2.283 -6.625 1 93.69 92 GLY A O 1
ATOM 663 N N . ILE A 1 93 ? 13.008 -2.572 -5.738 1 95.5 93 ILE A N 1
ATOM 664 C CA . ILE A 1 93 ? 12.75 -3.777 -6.52 1 95.5 93 ILE A CA 1
ATOM 665 C C . ILE A 1 93 ? 12.695 -3.426 -8.008 1 95.5 93 ILE A C 1
ATOM 667 O O . ILE A 1 93 ? 12.078 -2.432 -8.391 1 95.5 93 ILE A O 1
ATOM 671 N N . ALA A 1 94 ? 13.266 -4.223 -8.789 1 91 94 ALA A N 1
ATOM 672 C CA . ALA A 1 94 ? 13.5 -3.891 -10.195 1 91 94 ALA A CA 1
ATOM 673 C C . ALA A 1 94 ? 12.273 -4.223 -11.047 1 91 94 ALA A C 1
ATOM 675 O O . ALA A 1 94 ? 11.977 -3.52 -12.008 1 91 94 ALA A O 1
ATOM 676 N N . VAL A 1 95 ? 11.625 -5.332 -10.703 1 93.19 95 VAL A N 1
ATOM 677 C CA . VAL A 1 95 ? 10.586 -5.812 -11.617 1 93.19 95 VAL A CA 1
ATOM 678 C C . VAL A 1 95 ? 9.625 -6.73 -10.867 1 93.19 95 VAL A C 1
ATOM 680 O O . VAL A 1 95 ? 10.008 -7.387 -9.906 1 93.19 95 VAL A O 1
ATOM 683 N N . ILE A 1 96 ? 8.383 -6.695 -11.297 1 95.12 96 ILE A N 1
ATOM 684 C CA . ILE A 1 96 ? 7.379 -7.676 -10.906 1 95.12 96 ILE A CA 1
ATOM 685 C C . ILE A 1 96 ? 6.988 -8.523 -12.109 1 95.12 96 ILE A C 1
ATOM 687 O O . ILE A 1 96 ? 6.453 -8.008 -13.094 1 95.12 96 ILE A O 1
ATOM 691 N N . TRP A 1 97 ? 7.285 -9.773 -12.078 1 93.94 97 TRP A N 1
ATOM 692 C CA . TRP A 1 97 ? 6.766 -10.742 -13.031 1 93.94 97 TRP A CA 1
ATOM 693 C C . TRP A 1 97 ? 5.41 -11.281 -12.586 1 93.94 97 TRP A C 1
ATOM 695 O O . TRP A 1 97 ? 5.219 -11.594 -11.406 1 93.94 97 TRP A O 1
ATOM 705 N N . TYR A 1 98 ? 4.453 -11.383 -13.469 1 92.88 98 TYR A N 1
ATOM 706 C CA . TYR A 1 98 ? 3.146 -11.859 -13.031 1 92.88 98 TYR A CA 1
ATOM 707 C C . TYR A 1 98 ? 2.547 -12.828 -14.039 1 92.88 98 TYR A C 1
ATOM 709 O O . TYR A 1 98 ? 2.877 -12.781 -15.227 1 92.88 98 TYR A O 1
ATOM 717 N N . ALA A 1 99 ? 1.707 -13.656 -13.578 1 92.38 99 ALA A N 1
ATOM 718 C CA . ALA A 1 99 ? 1.145 -14.734 -14.383 1 92.38 99 ALA A CA 1
ATOM 719 C C . ALA A 1 99 ? -0.186 -14.328 -15 1 92.38 99 ALA A C 1
ATOM 721 O O . ALA A 1 99 ? -0.28 -14.148 -16.219 1 92.38 99 ALA A O 1
ATOM 722 N N . ALA A 1 100 ? -1.195 -14.141 -14.258 1 88.62 100 ALA A N 1
ATOM 723 C CA . ALA A 1 100 ? -2.525 -13.812 -14.758 1 88.62 100 ALA A CA 1
ATOM 724 C C . ALA A 1 100 ? -2.652 -12.32 -15.047 1 88.62 100 ALA A C 1
ATOM 726 O O . ALA A 1 100 ? -2.176 -11.484 -14.266 1 88.62 100 ALA A O 1
ATOM 727 N N . GLN A 1 101 ? -3.289 -12.008 -16.125 1 83.19 101 GLN A N 1
ATOM 728 C CA . GLN A 1 101 ? -3.641 -10.625 -16.422 1 83.19 101 GLN A CA 1
ATOM 729 C C . GLN A 1 101 ? -5.004 -10.266 -15.844 1 83.19 101 GLN A C 1
ATOM 731 O O . GLN A 1 101 ? -5.875 -11.133 -15.703 1 83.19 101 GLN A O 1
ATOM 736 N N . ALA A 1 102 ? -5.066 -9 -15.516 1 79.19 102 ALA A N 1
ATOM 737 C CA . ALA A 1 102 ? -6.332 -8.523 -14.961 1 79.19 102 ALA A CA 1
ATOM 738 C C . ALA A 1 102 ? -7.496 -8.852 -15.891 1 79.19 102 ALA A C 1
ATOM 740 O O . ALA A 1 102 ? -8.602 -9.141 -15.43 1 79.19 102 ALA A O 1
ATOM 741 N N . THR A 1 103 ? -7.277 -8.805 -17.141 1 78.88 103 THR A N 1
ATOM 742 C CA . THR A 1 103 ? -8.32 -9.047 -18.125 1 78.88 103 THR A CA 1
ATOM 743 C C . THR A 1 103 ? -8.695 -10.523 -18.172 1 78.88 103 THR A C 1
ATOM 745 O O . THR A 1 103 ? -9.727 -10.898 -18.719 1 78.88 103 THR A O 1
ATOM 748 N N . ASP A 1 104 ? -7.844 -11.422 -17.594 1 76.06 104 ASP A N 1
ATOM 749 C CA . ASP A 1 104 ? -8.039 -12.867 -17.672 1 76.06 104 ASP A CA 1
ATOM 750 C C . ASP A 1 104 ? -8.797 -13.383 -16.453 1 76.06 104 ASP A C 1
ATOM 752 O O . ASP A 1 104 ? -9.148 -14.562 -16.375 1 76.06 104 ASP A O 1
ATOM 756 N N . ILE A 1 105 ? -8.938 -12.453 -15.547 1 75.94 105 ILE A N 1
ATOM 757 C CA . ILE A 1 105 ? -9.516 -12.914 -14.289 1 75.94 105 ILE A CA 1
ATOM 758 C C . ILE A 1 105 ? -10.852 -12.211 -14.047 1 75.94 105 ILE A C 1
ATOM 760 O O . ILE A 1 105 ? -11.141 -11.18 -14.672 1 75.94 105 ILE A O 1
ATOM 764 N N . PRO A 1 106 ? -11.703 -12.797 -13.203 1 73.88 106 PRO A N 1
ATOM 765 C CA . PRO A 1 106 ? -12.945 -12.102 -12.859 1 73.88 106 PRO A CA 1
ATOM 766 C C . PRO A 1 106 ? -12.703 -10.758 -12.18 1 73.88 106 PRO A C 1
ATOM 768 O O . PRO A 1 106 ? -11.664 -10.562 -11.539 1 73.88 106 PRO A O 1
ATOM 771 N N . ASP A 1 107 ? -13.602 -9.859 -12.484 1 68.06 107 ASP A N 1
ATOM 772 C CA . ASP A 1 107 ? -13.516 -8.578 -11.789 1 68.06 107 ASP A CA 1
ATOM 773 C C . ASP A 1 107 ? -13.734 -8.742 -10.289 1 68.06 107 ASP A C 1
ATOM 775 O O . ASP A 1 107 ? -14.859 -8.977 -9.844 1 68.06 107 ASP A O 1
ATOM 779 N N . LEU A 1 108 ? -12.672 -8.766 -9.656 1 65.75 108 LEU A N 1
ATOM 780 C CA . LEU A 1 108 ? -12.758 -8.93 -8.211 1 65.75 108 LEU A CA 1
ATOM 781 C C . LEU A 1 108 ? -12.844 -7.578 -7.516 1 65.75 108 LEU A C 1
ATOM 783 O O . LEU A 1 108 ? -12.805 -7.504 -6.285 1 65.75 108 LEU A O 1
ATOM 787 N N . GLY A 1 109 ? -13.023 -6.492 -8.258 1 59.97 109 GLY A N 1
ATOM 788 C CA . GLY A 1 109 ? -13.164 -5.164 -7.68 1 59.97 109 GLY A CA 1
ATOM 789 C C . GLY A 1 109 ? -11.828 -4.469 -7.457 1 59.97 109 GLY A C 1
ATOM 790 O O . GLY A 1 109 ? -11.75 -3.5 -6.699 1 59.97 109 GLY A O 1
ATOM 791 N N . TYR A 1 110 ? -10.852 -5.145 -7.965 1 56.78 110 TYR A N 1
ATOM 792 C CA . TYR A 1 110 ? -9.562 -4.488 -7.781 1 56.78 110 TYR A CA 1
ATOM 793 C C . TYR A 1 110 ? -9.219 -3.619 -8.984 1 56.78 110 TYR A C 1
ATOM 795 O O . TYR A 1 110 ? -9.547 -3.961 -10.117 1 56.78 110 TYR A O 1
ATOM 803 N N . PRO A 1 111 ? -8.898 -2.361 -8.672 1 49.75 111 PRO A N 1
ATOM 804 C CA . PRO A 1 111 ? -8.531 -1.5 -9.797 1 49.75 111 PRO A CA 1
ATOM 805 C C . PRO A 1 111 ? -7.336 -2.031 -10.586 1 49.75 111 PRO A C 1
ATOM 807 O O . PRO A 1 111 ? -6.492 -2.734 -10.023 1 49.75 111 PRO A O 1
ATOM 810 N N . VAL A 1 112 ? -7.41 -1.943 -11.891 1 49.66 112 VAL A N 1
ATOM 811 C CA . VAL A 1 112 ? -6.371 -2.305 -12.852 1 49.66 112 VAL A CA 1
ATOM 812 C C . VAL A 1 112 ? -5.109 -1.488 -12.578 1 49.66 112 VAL A C 1
ATOM 814 O O . VAL A 1 112 ? -5.188 -0.345 -12.117 1 49.66 112 VAL A O 1
ATOM 817 N N . PRO A 1 113 ? -3.895 -2.127 -12.672 1 51.72 113 PRO A N 1
ATOM 818 C CA . PRO A 1 113 ? -2.578 -1.512 -12.484 1 51.72 113 PRO A CA 1
ATOM 819 C C . PRO A 1 113 ? -2.445 -0.171 -13.203 1 51.72 113 PRO A C 1
ATOM 821 O O . PRO A 1 113 ? -3.111 0.058 -14.219 1 51.72 113 PRO A O 1
ATOM 824 N N . ALA A 1 114 ? -1.943 0.856 -12.547 1 52.5 114 ALA A N 1
ATOM 825 C CA . ALA A 1 114 ? -1.533 2.051 -13.281 1 52.5 114 ALA A CA 1
ATOM 826 C C . ALA A 1 114 ? -0.123 1.894 -13.844 1 52.5 114 ALA A C 1
ATOM 828 O O . ALA A 1 114 ? 0.844 1.785 -13.086 1 52.5 114 ALA A O 1
ATOM 829 N N . PRO A 1 115 ? 0.025 1.417 -15.094 1 48.19 115 PRO A N 1
ATOM 830 C CA . PRO A 1 115 ? 1.252 1.035 -15.789 1 48.19 115 PRO A CA 1
ATOM 831 C C . PRO A 1 115 ? 2.41 1.993 -15.523 1 48.19 115 PRO A C 1
ATOM 833 O O . PRO A 1 115 ? 3.574 1.591 -15.578 1 48.19 115 PRO A O 1
ATOM 836 N N . ASP A 1 116 ? 2.088 3.307 -15.289 1 53.19 116 ASP A N 1
ATOM 837 C CA . ASP A 1 116 ? 3.189 4.258 -15.398 1 53.19 116 ASP A CA 1
ATOM 838 C C . ASP A 1 116 ? 4.004 4.312 -14.109 1 53.19 116 ASP A C 1
ATOM 840 O O . ASP A 1 116 ? 5.02 5.004 -14.039 1 53.19 116 ASP A O 1
ATOM 844 N N . VAL A 1 117 ? 3.672 3.404 -13.164 1 54.44 117 VAL A N 1
ATOM 845 C CA . VAL A 1 117 ? 4.375 3.73 -11.922 1 54.44 117 VAL A CA 1
ATOM 846 C C . VAL A 1 117 ? 5.504 2.73 -11.695 1 54.44 117 VAL A C 1
ATOM 848 O O . VAL A 1 117 ? 6.449 3.01 -10.953 1 54.44 117 VAL A O 1
ATOM 851 N N . PHE A 1 118 ? 5.438 1.562 -12.43 1 68.5 118 PHE A N 1
ATOM 852 C 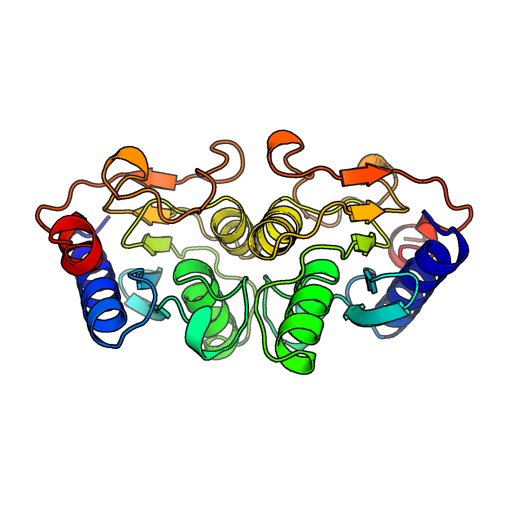CA . PHE A 1 118 ? 6.375 0.502 -12.086 1 68.5 118 PHE A CA 1
ATOM 853 C C . PHE A 1 118 ? 6.43 -0.552 -13.188 1 68.5 118 PHE A C 1
ATOM 855 O O . PHE A 1 118 ? 5.445 -0.769 -13.891 1 68.5 118 PHE A O 1
ATOM 862 N N . GLU A 1 119 ? 7.637 -0.995 -13.477 1 72.31 119 GLU A N 1
ATOM 863 C CA . GLU A 1 119 ? 7.82 -2.033 -14.484 1 72.31 119 GLU A CA 1
ATOM 864 C C . GLU A 1 119 ? 7.152 -3.338 -14.062 1 72.31 119 GLU A C 1
ATOM 866 O O . GLU A 1 119 ? 7.668 -4.055 -13.203 1 72.31 119 GLU A O 1
ATOM 871 N N . ALA A 1 120 ? 6.016 -3.646 -14.445 1 81.31 120 ALA A N 1
ATOM 872 C CA . ALA A 1 120 ? 5.355 -4.945 -14.359 1 81.31 120 ALA A CA 1
ATOM 873 C C . ALA A 1 120 ? 5.383 -5.664 -15.703 1 81.31 120 ALA A C 1
ATOM 875 O O . ALA A 1 120 ? 5.094 -5.059 -16.75 1 81.31 120 ALA A O 1
ATOM 876 N N . ARG A 1 121 ? 5.859 -6.922 -15.703 1 81.56 121 ARG A N 1
ATOM 877 C CA . ARG A 1 121 ? 6 -7.691 -16.938 1 81.56 121 ARG A CA 1
ATOM 878 C C . ARG A 1 121 ? 5.188 -8.977 -16.875 1 81.56 121 ARG A C 1
ATOM 880 O O . ARG A 1 121 ? 5.348 -9.773 -15.945 1 81.56 121 ARG A O 1
ATOM 887 N N . HIS A 1 122 ? 4.477 -9.211 -17.875 1 82.5 122 HIS A N 1
ATOM 888 C CA . HIS A 1 122 ? 3.686 -10.43 -17.984 1 82.5 122 HIS A CA 1
ATOM 889 C C . HIS A 1 122 ? 4.531 -11.594 -18.484 1 82.5 122 HIS A C 1
ATOM 891 O O . HIS A 1 122 ? 5.332 -11.43 -19.422 1 82.5 122 HIS A O 1
ATOM 897 N N . ALA A 1 123 ? 4.391 -12.742 -17.812 1 83.62 123 ALA A N 1
ATOM 898 C CA . ALA A 1 123 ? 4.934 -14 -18.328 1 83.62 123 ALA A CA 1
ATOM 899 C C . ALA A 1 123 ? 3.861 -15.078 -18.391 1 83.62 123 ALA A C 1
ATOM 901 O O . ALA A 1 123 ? 3.17 -15.328 -17.406 1 83.62 123 ALA A O 1
ATOM 902 N N . THR A 1 124 ? 3.801 -15.758 -19.484 1 74.5 124 THR A N 1
ATOM 903 C CA . THR A 1 124 ? 2.771 -16.766 -19.688 1 74.5 124 THR A CA 1
ATOM 904 C C . THR A 1 124 ? 2.996 -17.969 -18.781 1 74.5 124 THR A C 1
ATOM 906 O O . THR A 1 124 ? 4.133 -18.406 -18.594 1 74.5 124 THR A O 1
ATOM 909 N N . HIS A 1 125 ? 1.929 -18.375 -18.156 1 74.69 125 HIS A N 1
ATOM 910 C CA . HIS A 1 125 ? 1.905 -19.578 -17.328 1 74.69 125 HIS A CA 1
ATOM 911 C C . HIS A 1 125 ? 0.618 -20.359 -17.531 1 74.69 125 HIS A C 1
ATOM 913 O O . HIS A 1 125 ? -0.479 -19.812 -17.438 1 74.69 125 HIS A O 1
ATOM 919 N N . ALA A 1 126 ? 0.796 -21.625 -17.797 1 76.06 126 ALA A N 1
ATOM 920 C CA . ALA A 1 126 ? -0.332 -22.469 -18.188 1 76.06 126 ALA A CA 1
ATOM 921 C C . ALA A 1 126 ? -1.407 -22.484 -17.109 1 76.06 126 ALA A C 1
ATOM 923 O O . ALA A 1 126 ? -2.6 -22.547 -17.406 1 76.06 126 ALA A O 1
ATOM 924 N N . GLU A 1 127 ? -1.047 -22.359 -15.836 1 76.31 127 GLU A N 1
ATOM 925 C CA . GLU A 1 127 ? -1.999 -22.453 -14.734 1 76.31 127 GLU A CA 1
ATOM 926 C C . GLU A 1 127 ? -2.26 -21.094 -14.109 1 76.31 127 GLU A C 1
ATOM 928 O O . GLU A 1 127 ? -2.605 -21 -12.93 1 76.31 127 GLU A O 1
ATOM 933 N N . ALA A 1 128 ? -2.115 -20.062 -14.836 1 80 128 ALA A N 1
ATOM 934 C CA . ALA A 1 128 ? -2.201 -18.703 -14.312 1 80 128 ALA A CA 1
ATOM 935 C C . ALA A 1 128 ? -3.578 -18.422 -13.711 1 80 128 ALA A C 1
ATOM 937 O O . ALA A 1 128 ? -3.711 -17.625 -12.781 1 80 128 ALA A O 1
ATOM 938 N N . THR A 1 129 ? -4.605 -19.188 -14.18 1 79.5 129 THR A N 1
ATOM 939 C CA . THR A 1 129 ? -5.965 -18.875 -13.742 1 79.5 129 THR A CA 1
ATOM 940 C C . THR A 1 129 ? -6.422 -19.859 -12.672 1 79.5 129 THR A C 1
ATOM 942 O O . THR A 1 129 ? -7.504 -19.703 -12.102 1 79.5 129 THR A O 1
ATOM 945 N N . ALA A 1 130 ? -5.602 -20.797 -12.312 1 80.44 130 ALA A N 1
ATOM 946 C CA . ALA A 1 130 ? -5.945 -21.812 -11.336 1 80.44 130 ALA A CA 1
ATOM 947 C C . ALA A 1 130 ? -6.406 -21.203 -10.016 1 80.44 130 ALA A C 1
ATOM 949 O O . ALA A 1 130 ? -7.352 -21.672 -9.391 1 80.44 130 ALA A O 1
ATOM 950 N N . PRO A 1 131 ? -5.805 -20.094 -9.5 1 83.12 131 PRO A N 1
ATOM 951 C CA . PRO A 1 131 ? -6.227 -19.531 -8.211 1 83.12 131 PRO A CA 1
ATOM 952 C C . PRO A 1 131 ? -7.668 -19.031 -8.234 1 83.12 131 PRO A C 1
ATOM 954 O O . PRO A 1 131 ? -8.281 -18.859 -7.18 1 83.12 131 PRO A O 1
ATOM 957 N N . PHE A 1 132 ? -8.227 -18.797 -9.422 1 80.62 132 PHE A N 1
ATOM 958 C CA . PHE A 1 132 ? -9.508 -18.109 -9.531 1 80.62 132 PHE A CA 1
ATOM 959 C C . PHE A 1 132 ? -10.625 -19.109 -9.82 1 80.62 132 PHE A C 1
ATOM 961 O O . PHE A 1 132 ? -11.742 -18.719 -10.164 1 80.62 132 PHE A O 1
ATOM 968 N N . ALA A 1 133 ? -10.312 -20.391 -9.766 1 76.62 133 ALA A N 1
ATOM 969 C CA . ALA A 1 133 ? -11.266 -21.438 -10.133 1 76.62 133 ALA A CA 1
ATOM 970 C C . ALA A 1 133 ? -12.602 -21.234 -9.422 1 76.62 133 ALA A C 1
ATOM 972 O O . ALA A 1 133 ? -13.664 -21.422 -10.023 1 76.62 133 ALA A O 1
ATOM 973 N N . ARG A 1 134 ? -12.578 -20.781 -8.18 1 71.12 134 ARG A N 1
ATOM 974 C CA . ARG A 1 134 ? -13.812 -20.625 -7.418 1 71.12 134 ARG A CA 1
ATOM 975 C C . ARG A 1 134 ? -14.68 -19.516 -7.996 1 71.12 134 ARG A C 1
ATOM 977 O O . ARG A 1 134 ? -15.891 -19.5 -7.789 1 71.12 134 ARG A O 1
ATOM 984 N N . TYR A 1 135 ? -14.086 -18.547 -8.633 1 67.94 135 TYR A N 1
ATOM 985 C CA . TYR A 1 135 ? -14.812 -17.406 -9.18 1 67.94 135 TYR A CA 1
ATOM 986 C C . TYR A 1 135 ? -15.242 -17.672 -10.617 1 67.94 135 TYR A C 1
ATOM 988 O O . TYR A 1 135 ? -16.078 -16.938 -11.172 1 67.94 135 TYR A O 1
ATOM 996 N N . LEU A 1 136 ? -14.469 -18.5 -11.266 1 59.69 136 LEU A N 1
ATOM 997 C CA . LEU A 1 136 ? -14.75 -18.812 -12.664 1 59.69 136 LEU A CA 1
ATOM 998 C C . LEU A 1 136 ? -15.859 -19.859 -12.781 1 59.69 136 LEU A C 1
ATOM 1000 O O . LEU A 1 136 ? -16.594 -19.875 -13.766 1 59.69 136 LEU A O 1
ATOM 1004 N N . ASN A 1 137 ? -15.773 -20.734 -11.742 1 53.53 137 ASN A N 1
ATOM 1005 C CA . ASN A 1 137 ? -16.797 -21.766 -11.844 1 53.53 137 ASN A CA 1
ATOM 1006 C C . ASN A 1 137 ? -18.094 -21.344 -11.164 1 53.53 137 ASN A C 1
ATOM 1008 O O . ASN A 1 137 ? -19.047 -22.125 -11.078 1 53.53 137 ASN A O 1
ATOM 1012 N N . GLY A 1 138 ? -18.797 -20.078 -11.172 1 43.06 138 GLY A N 1
ATOM 1013 C CA . GLY A 1 138 ? -20.094 -19.781 -10.57 1 43.06 138 GLY A CA 1
ATOM 1014 C C . GLY A 1 138 ? -20.359 -20.562 -9.297 1 43.06 138 GLY A C 1
ATOM 1015 O O . GLY A 1 138 ? -19.812 -21.656 -9.117 1 43.06 138 GLY A O 1
ATOM 1016 N N . MET B 1 1 ? -14.969 20.062 3.92 1 86.25 1 MET B N 1
ATOM 1017 C CA . MET B 1 1 ? -13.75 19.719 4.641 1 86.25 1 MET B CA 1
ATOM 1018 C C . MET B 1 1 ? -13.539 20.656 5.828 1 86.25 1 MET B C 1
ATOM 1020 O O . MET B 1 1 ? -13.906 21.844 5.77 1 86.25 1 MET B O 1
ATOM 1024 N N . ASP B 1 2 ? -13.047 20.172 6.906 1 92.44 2 ASP B N 1
ATOM 1025 C CA . ASP B 1 2 ? -12.812 20.906 8.141 1 92.44 2 ASP B CA 1
ATOM 1026 C C . ASP B 1 2 ? -11.336 21.266 8.297 1 92.44 2 ASP B C 1
ATOM 1028 O O . ASP B 1 2 ? -10.492 20.375 8.5 1 92.44 2 ASP B O 1
ATOM 1032 N N . PRO B 1 3 ? -11.016 22.547 8.219 1 91.88 3 PRO B N 1
ATOM 1033 C CA . PRO B 1 3 ? -9.609 22.953 8.32 1 91.88 3 PRO B CA 1
ATOM 1034 C C . PRO B 1 3 ? -8.969 22.562 9.641 1 91.88 3 PRO B C 1
ATOM 1036 O O . PRO B 1 3 ? -7.758 22.344 9.703 1 91.88 3 PRO B O 1
ATOM 1039 N N . LYS B 1 4 ? -9.781 22.453 10.664 1 95.5 4 LYS B N 1
ATOM 1040 C CA . LYS B 1 4 ? -9.234 22.047 11.953 1 95.5 4 LYS B CA 1
ATOM 1041 C C . LYS B 1 4 ? -8.727 20.609 11.898 1 95.5 4 LYS B C 1
ATOM 1043 O O . LYS B 1 4 ? -7.707 20.281 12.508 1 95.5 4 LYS B O 1
ATOM 1048 N N . LEU B 1 5 ? -9.445 19.766 11.22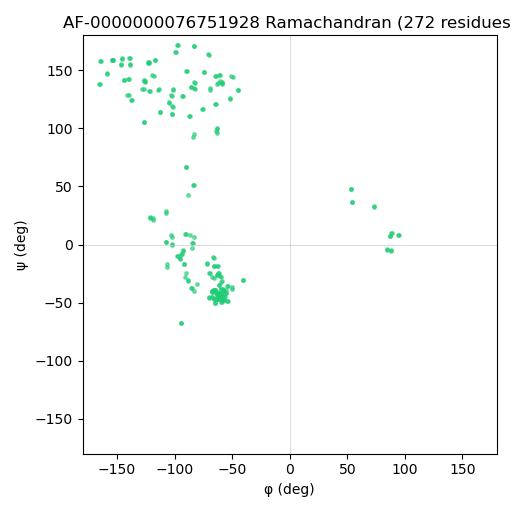7 1 96.38 5 LEU B N 1
ATOM 1049 C CA . LEU B 1 5 ? -9.039 18.375 11.07 1 96.38 5 LEU B CA 1
ATOM 1050 C C . LEU B 1 5 ? -7.773 18.266 10.219 1 96.38 5 LEU B C 1
ATOM 1052 O O . LEU B 1 5 ? -6.883 17.469 10.516 1 96.38 5 LEU B O 1
ATOM 1056 N N . LEU B 1 6 ? -7.742 19.094 9.148 1 94.94 6 LEU B N 1
ATOM 1057 C CA . LEU B 1 6 ? -6.527 19.141 8.344 1 94.94 6 LEU B CA 1
ATOM 1058 C C . LEU B 1 6 ? -5.336 19.594 9.172 1 94.94 6 LEU B C 1
ATOM 1060 O O . LEU B 1 6 ? -4.242 19.031 9.055 1 94.94 6 LEU B O 1
ATOM 1064 N N . GLY B 1 7 ? -5.574 20.609 10 1 94.94 7 GLY B N 1
ATOM 1065 C CA . GLY B 1 7 ? -4.539 21.062 10.914 1 94.94 7 GLY B CA 1
ATOM 1066 C C . GLY B 1 7 ? -4.055 19.969 11.852 1 94.94 7 GLY B C 1
ATOM 1067 O O . GLY B 1 7 ? -2.859 19.875 12.133 1 94.94 7 GLY B O 1
ATOM 1068 N N . ARG B 1 8 ? -4.926 19.125 12.32 1 97.06 8 ARG B N 1
ATOM 1069 C CA . ARG B 1 8 ? -4.555 18.016 13.195 1 97.06 8 ARG B CA 1
ATOM 1070 C C . ARG B 1 8 ? -3.682 17.016 12.461 1 97.06 8 ARG B C 1
ATOM 1072 O O . ARG B 1 8 ? -2.756 16.438 13.039 1 97.06 8 ARG B O 1
ATOM 1079 N N . ALA B 1 9 ? -4.008 16.766 11.203 1 97.19 9 ALA B N 1
ATOM 1080 C CA . ALA B 1 9 ? -3.158 15.891 10.398 1 97.19 9 ALA B CA 1
ATOM 1081 C C . ALA B 1 9 ? -1.744 16.453 10.289 1 97.19 9 ALA B C 1
ATOM 1083 O O . ALA B 1 9 ? -0.764 15.719 10.414 1 97.19 9 ALA B O 1
ATOM 1084 N N . VAL B 1 10 ? -1.669 17.75 10.078 1 95.19 10 VAL B N 1
ATOM 1085 C CA . VAL B 1 10 ? -0.381 18.422 9.961 1 95.19 10 VAL B CA 1
ATOM 1086 C C . VAL B 1 10 ? 0.364 18.344 11.289 1 95.19 10 VAL B C 1
ATOM 1088 O O . VAL B 1 10 ? 1.572 18.094 11.32 1 95.19 10 VAL B O 1
ATOM 1091 N N . ASP B 1 11 ? -0.353 18.516 12.414 1 97 11 ASP B N 1
ATOM 1092 C CA . ASP B 1 11 ? 0.251 18.391 13.742 1 97 11 ASP B CA 1
ATOM 1093 C C . ASP B 1 11 ? 0.821 17 13.969 1 97 11 ASP B C 1
ATOM 1095 O O . ASP B 1 11 ? 1.93 16.844 14.484 1 97 11 ASP B O 1
ATOM 1099 N N . LEU B 1 12 ? 0.114 15.977 13.594 1 97.75 12 LEU B N 1
ATOM 1100 C CA . LEU B 1 12 ? 0.588 14.602 13.703 1 97.75 12 LEU B CA 1
ATOM 1101 C C . LEU B 1 12 ? 1.876 14.406 12.906 1 97.75 12 LEU B C 1
ATOM 1103 O O . LEU B 1 12 ? 2.828 13.797 13.406 1 97.75 12 LEU B O 1
ATOM 1107 N N . ALA B 1 13 ? 1.846 14.914 11.695 1 96.25 13 ALA B N 1
ATOM 1108 C CA . ALA B 1 13 ? 3.016 14.812 10.828 1 96.25 13 ALA B CA 1
ATOM 1109 C C . ALA B 1 13 ? 4.227 15.5 11.453 1 96.25 13 ALA B C 1
ATOM 1111 O O . ALA B 1 13 ? 5.336 14.969 11.43 1 96.25 13 ALA B O 1
ATOM 1112 N N . THR B 1 14 ? 3.979 16.672 12 1 94.88 14 THR B N 1
ATOM 1113 C CA . THR B 1 14 ? 5.039 17.453 12.625 1 94.88 14 THR B CA 1
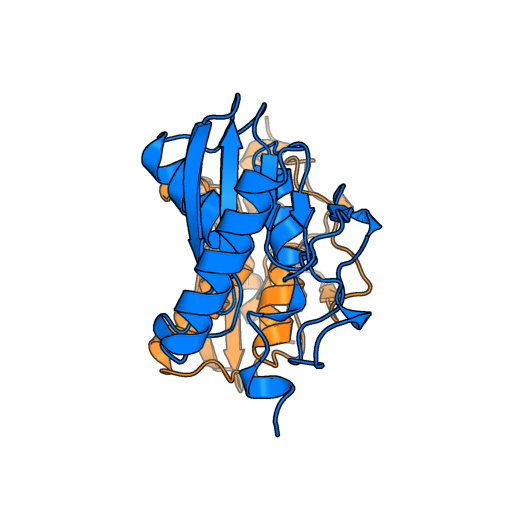ATOM 1114 C C . THR B 1 14 ? 5.637 16.703 13.812 1 94.88 14 THR B C 1
ATOM 1116 O O . THR B 1 14 ? 6.859 16.625 13.953 1 94.88 14 THR B O 1
ATOM 1119 N N . GLN B 1 15 ? 4.777 16.188 14.641 1 97.06 15 GLN B N 1
ATOM 1120 C CA . GLN B 1 15 ? 5.234 15.422 15.797 1 97.06 15 GLN B CA 1
ATOM 1121 C C . GLN B 1 15 ? 5.988 14.172 15.367 1 97.06 15 GLN B C 1
ATOM 1123 O O . GLN B 1 15 ? 7 13.812 15.969 1 97.06 15 GLN B O 1
ATOM 1128 N N . ASN B 1 16 ? 5.492 13.492 14.336 1 96.75 16 ASN B N 1
ATOM 1129 C CA . ASN B 1 16 ? 6.164 12.297 13.836 1 96.75 16 ASN B CA 1
ATOM 1130 C C . ASN B 1 16 ? 7.559 12.625 13.305 1 96.75 16 ASN B C 1
ATOM 1132 O O . ASN B 1 16 ? 8.508 11.875 13.547 1 96.75 16 ASN B O 1
ATOM 1136 N N . ALA B 1 17 ? 7.66 13.703 12.594 1 93 17 ALA B N 1
ATOM 1137 C CA . ALA B 1 17 ? 8.953 14.18 12.109 1 93 17 ALA B CA 1
ATOM 1138 C C . ALA B 1 17 ? 9.914 14.445 13.266 1 93 17 ALA B C 1
ATOM 1140 O O . ALA B 1 17 ? 11.078 14.055 13.211 1 93 17 ALA B O 1
ATOM 1141 N N . ALA B 1 18 ? 9.422 15.07 14.289 1 93.94 18 ALA B N 1
ATOM 1142 C CA . ALA B 1 18 ? 10.227 15.414 15.453 1 93.94 18 ALA B CA 1
ATOM 1143 C C . ALA B 1 18 ? 10.75 14.164 16.156 1 93.94 18 ALA B C 1
ATOM 1145 O O . ALA B 1 18 ? 11.805 14.195 16.781 1 93.94 18 ALA B O 1
ATOM 1146 N N . SER B 1 19 ? 10.078 13.102 16.016 1 95.62 19 SER B N 1
ATOM 1147 C CA . SER B 1 19 ? 10.477 11.844 16.625 1 95.62 19 SER B CA 1
ATOM 1148 C C . SER B 1 19 ? 11.484 11.094 15.758 1 95.62 19 SER B C 1
ATOM 1150 O O . SER B 1 19 ? 11.883 9.977 16.078 1 95.62 19 SER B O 1
ATOM 1152 N N . GLY B 1 20 ? 11.875 11.641 14.633 1 94.25 20 GLY B N 1
ATOM 1153 C CA . GLY B 1 20 ? 12.875 11.047 13.766 1 94.25 20 GLY B CA 1
ATOM 1154 C C . GLY B 1 20 ? 12.281 10.195 12.656 1 94.25 20 GLY B C 1
ATOM 1155 O O . GLY B 1 20 ? 13.016 9.547 11.906 1 94.25 20 GLY B O 1
ATOM 1156 N N . GLN B 1 21 ? 10.961 10.234 12.516 1 95.56 21 GLN B N 1
ATOM 1157 C CA . GLN B 1 21 ? 10.273 9.477 11.477 1 95.56 21 GLN B CA 1
ATOM 1158 C C . GLN B 1 21 ? 9.984 10.344 10.258 1 95.56 21 GLN B C 1
ATOM 1160 O O . GLN B 1 21 ? 10.32 11.531 10.242 1 95.56 21 GLN B O 1
ATOM 1165 N N . LEU B 1 22 ? 9.516 9.75 9.188 1 93.19 22 LEU B N 1
ATOM 1166 C CA . LEU B 1 22 ? 9.133 10.508 8.008 1 93.19 22 LEU B CA 1
ATOM 1167 C C . LEU B 1 22 ? 7.953 11.422 8.305 1 93.19 22 LEU B C 1
ATOM 1169 O O . LEU B 1 22 ? 7.039 11.047 9.039 1 93.19 22 LEU B O 1
ATOM 1173 N N . PRO B 1 23 ? 7.84 12.578 7.758 1 94.25 23 PRO B N 1
ATOM 1174 C CA . PRO B 1 23 ? 6.988 13.672 8.227 1 94.25 23 PRO B CA 1
ATOM 1175 C C . PRO B 1 23 ? 5.59 13.633 7.617 1 94.25 23 PRO B C 1
ATOM 1177 O O . PRO B 1 23 ? 5.188 14.57 6.926 1 94.25 23 PRO B O 1
ATOM 1180 N N . PHE B 1 24 ? 4.824 12.688 7.922 1 95.56 24 PHE B N 1
ATOM 1181 C CA . PHE B 1 24 ? 3.486 12.539 7.355 1 95.56 24 PHE B CA 1
ATOM 1182 C C . PHE B 1 24 ? 2.496 12.078 8.414 1 95.56 24 PHE B C 1
ATOM 1184 O O . PHE B 1 24 ? 2.838 11.273 9.281 1 95.56 24 PHE B O 1
ATOM 1191 N N . GLY B 1 25 ? 1.333 12.555 8.375 1 97.81 25 GLY B N 1
ATOM 1192 C CA . GLY B 1 25 ? 0.22 12.234 9.258 1 97.81 25 GLY B CA 1
ATOM 1193 C C . GLY B 1 25 ? -1.126 12.281 8.562 1 97.81 25 GLY B C 1
ATOM 1194 O O . GLY B 1 25 ? -1.275 12.945 7.531 1 97.81 25 GLY B O 1
ATOM 1195 N N . ALA B 1 26 ? -2.082 11.523 9.133 1 98.69 26 ALA B N 1
ATOM 1196 C CA . ALA B 1 26 ? -3.408 11.469 8.523 1 98.69 26 ALA B CA 1
ATOM 1197 C C . ALA B 1 26 ? -4.477 11.141 9.562 1 98.69 26 ALA B C 1
ATOM 1199 O O . ALA B 1 26 ? -4.172 10.57 10.609 1 98.69 26 ALA B O 1
ATOM 1200 N N . LEU B 1 27 ? -5.684 11.477 9.258 1 98.62 27 LEU B N 1
ATOM 1201 C CA . LEU B 1 27 ? -6.887 11.141 10.016 1 98.62 27 LEU B CA 1
ATOM 1202 C C . LEU B 1 27 ? -7.914 10.453 9.117 1 98.62 27 LEU B C 1
ATOM 1204 O O . LEU B 1 27 ? -8.078 10.828 7.953 1 98.62 27 LEU B O 1
ATOM 1208 N N . LEU B 1 28 ? -8.523 9.523 9.609 1 98.81 28 LEU B N 1
ATOM 1209 C CA . LEU B 1 28 ? -9.734 8.977 9 1 98.81 28 LEU B CA 1
ATOM 1210 C C . LEU B 1 28 ? -10.977 9.422 9.781 1 98.81 28 LEU B C 1
ATOM 1212 O O . LEU B 1 28 ? -11.086 9.172 10.984 1 98.81 28 LEU B O 1
ATOM 1216 N N . VAL B 1 29 ? -11.891 10.094 9.086 1 98.38 29 VAL B N 1
ATOM 1217 C CA . VAL B 1 29 ? -13 10.789 9.727 1 98.38 29 VAL B CA 1
ATOM 1218 C C . VAL B 1 29 ? -14.32 10.32 9.109 1 98.38 29 VAL B C 1
ATOM 1220 O O . VAL B 1 29 ? -14.406 10.102 7.902 1 98.38 29 VAL B O 1
ATOM 1223 N N . ARG B 1 30 ? -15.305 10.172 9.906 1 97.75 30 ARG B N 1
ATOM 1224 C CA . ARG B 1 30 ? -16.672 9.898 9.469 1 97.75 30 ARG B CA 1
ATOM 1225 C C . ARG B 1 30 ? -17.672 10.727 10.266 1 97.75 30 ARG B C 1
ATOM 1227 O O . ARG B 1 30 ? -17.656 10.711 11.5 1 97.75 30 ARG B O 1
ATOM 1234 N N . ASP B 1 31 ? -18.453 11.453 9.562 1 95.25 31 ASP B N 1
ATOM 1235 C CA . ASP B 1 31 ? -19.469 12.289 10.188 1 95.25 31 ASP B CA 1
ATOM 1236 C C . ASP B 1 31 ? -18.859 13.211 11.234 1 95.25 31 ASP B C 1
ATOM 1238 O O . ASP B 1 31 ? -19.375 13.328 12.352 1 95.25 31 ASP B O 1
ATOM 1242 N N . GLY B 1 32 ? -17.656 13.656 10.875 1 94.44 32 GLY B N 1
ATOM 1243 C CA . GLY B 1 32 ? -17 14.641 11.727 1 94.44 32 GLY B CA 1
ATOM 1244 C C . GLY B 1 32 ? -16.25 14.016 12.883 1 94.44 32 GLY B C 1
ATOM 1245 O O . GLY B 1 32 ? -15.57 14.719 13.641 1 94.44 32 GLY B O 1
ATOM 1246 N N . GLU B 1 33 ? -16.359 12.758 13.016 1 97.06 33 GLU B N 1
ATOM 1247 C CA . GLU B 1 33 ? -15.68 12.047 14.094 1 97.06 33 GLU B CA 1
ATOM 1248 C C . GLU B 1 33 ? -14.414 11.359 13.586 1 97.06 33 GLU B C 1
ATOM 1250 O O . GLU B 1 33 ? -14.43 10.719 12.539 1 97.06 33 GLU B O 1
ATOM 1255 N N . VAL B 1 34 ? -13.383 11.547 14.336 1 98.44 34 VAL B N 1
ATOM 1256 C CA . VAL B 1 34 ? -12.141 10.852 14.008 1 98.44 34 VAL B CA 1
ATOM 1257 C C . VAL B 1 34 ? -12.242 9.383 14.406 1 98.44 34 VAL B C 1
ATOM 1259 O O . VAL B 1 34 ? -12.375 9.062 15.594 1 98.44 34 VAL B O 1
ATOM 1262 N N . LEU B 1 35 ? -12.172 8.5 13.461 1 98.38 35 LEU B N 1
ATOM 1263 C CA . LEU B 1 35 ? -12.25 7.066 13.719 1 98.38 35 LEU B CA 1
ATOM 1264 C C . LEU B 1 35 ? -10.867 6.484 14.008 1 98.38 35 LEU B C 1
ATOM 1266 O O . LEU B 1 35 ? -10.742 5.508 14.742 1 98.38 35 LEU B O 1
ATOM 1270 N N . ALA B 1 36 ? -9.875 7.078 13.391 1 98.81 36 ALA B N 1
ATOM 1271 C CA . ALA B 1 36 ? -8.492 6.621 13.547 1 98.81 36 ALA B CA 1
ATOM 1272 C C . ALA B 1 36 ? -7.512 7.684 13.062 1 98.81 36 ALA B C 1
ATOM 1274 O O . ALA B 1 36 ? -7.891 8.609 12.344 1 98.81 36 ALA B O 1
ATOM 1275 N N . THR B 1 37 ? -6.355 7.59 13.531 1 98.81 37 THR B N 1
ATOM 1276 C CA . THR B 1 37 ? -5.234 8.383 13.047 1 98.81 37 THR B CA 1
ATOM 1277 C C . THR B 1 37 ? -4.102 7.484 12.562 1 98.81 37 THR B C 1
ATOM 1279 O O . THR B 1 37 ? -4.074 6.289 12.867 1 98.81 37 THR B O 1
ATOM 1282 N N . GLY B 1 38 ? -3.295 8.023 11.727 1 98.75 38 GLY B N 1
ATOM 1283 C CA . GLY B 1 38 ? -2.098 7.348 11.25 1 98.75 38 GLY B CA 1
ATOM 1284 C C . GLY B 1 38 ? -0.923 8.289 11.047 1 98.75 38 GLY B C 1
ATOM 1285 O O . GLY B 1 38 ? -1.104 9.438 10.633 1 98.75 38 GLY B O 1
ATOM 1286 N N . VAL B 1 39 ? 0.245 7.781 11.406 1 98.56 39 VAL B N 1
ATOM 1287 C CA . VAL B 1 39 ? 1.495 8.438 11.039 1 98.56 39 VAL B CA 1
ATOM 1288 C C . VAL B 1 39 ? 2.373 7.48 10.242 1 98.56 39 VAL B C 1
ATOM 1290 O O . VAL B 1 39 ? 2.164 6.266 10.273 1 98.56 39 VAL B O 1
ATOM 1293 N N . ASN B 1 40 ? 3.258 8.125 9.453 1 97.19 40 ASN B N 1
ATOM 1294 C CA . ASN B 1 40 ? 4.199 7.289 8.719 1 97.19 40 ASN B CA 1
ATOM 1295 C C . ASN B 1 40 ? 5.129 6.527 9.656 1 97.19 40 ASN B C 1
ATOM 1297 O O . ASN B 1 40 ? 5.828 7.133 10.469 1 97.19 40 ASN B O 1
ATOM 1301 N N . THR B 1 41 ? 5.094 5.191 9.562 1 98.12 41 THR B N 1
ATOM 1302 C CA . THR B 1 41 ? 5.934 4.371 10.43 1 98.12 41 THR B CA 1
ATOM 1303 C C . THR B 1 41 ? 6.859 3.484 9.602 1 98.12 41 THR B C 1
ATOM 1305 O O . THR B 1 41 ? 7.285 2.424 10.062 1 98.12 41 THR B O 1
ATOM 1308 N N . VAL B 1 42 ? 7.156 3.828 8.391 1 97.25 42 VAL B N 1
ATOM 1309 C CA . VAL B 1 42 ? 7.977 3.057 7.465 1 97.25 42 VAL B CA 1
ATOM 1310 C C . VAL B 1 42 ? 9.32 2.736 8.109 1 97.25 42 VAL B C 1
ATOM 1312 O O . VAL B 1 42 ? 9.766 1.584 8.102 1 97.25 42 VAL B O 1
ATOM 1315 N N . LEU B 1 43 ? 9.961 3.734 8.68 1 95.81 43 LEU B N 1
ATOM 1316 C CA . LEU B 1 43 ? 11.289 3.541 9.25 1 95.81 43 LEU B CA 1
ATOM 1317 C C . LEU B 1 43 ? 11.219 2.68 10.508 1 95.81 43 LEU B C 1
ATOM 1319 O O . LEU B 1 43 ? 12 1.741 10.672 1 95.81 43 LEU B O 1
ATOM 1323 N N . ARG B 1 44 ? 10.328 2.947 11.352 1 97.25 44 ARG B N 1
ATOM 1324 C CA . ARG B 1 44 ? 10.188 2.24 12.617 1 97.25 44 ARG B CA 1
ATOM 1325 C C . ARG B 1 44 ? 9.859 0.767 12.391 1 97.25 44 ARG B C 1
ATOM 1327 O O . ARG B 1 44 ? 10.43 -0.108 13.047 1 97.25 44 ARG B O 1
ATOM 1334 N N . ASP B 1 45 ? 8.953 0.479 11.453 1 97.69 45 ASP B N 1
ATOM 1335 C CA . ASP B 1 45 ? 8.398 -0.862 11.297 1 97.69 45 ASP B CA 1
ATOM 1336 C C . ASP B 1 45 ? 9.117 -1.628 10.195 1 97.69 45 ASP B C 1
ATOM 1338 O O . ASP B 1 45 ? 8.859 -2.816 9.984 1 97.69 45 ASP B O 1
ATOM 1342 N N . LEU B 1 46 ? 9.945 -0.922 9.445 1 97.56 46 LEU B N 1
ATOM 1343 C CA . LEU B 1 46 ? 10.547 -1.484 8.242 1 97.56 46 LEU B CA 1
ATOM 1344 C C . LEU B 1 46 ? 9.469 -2.047 7.316 1 97.56 46 LEU B C 1
ATOM 1346 O O . LEU B 1 46 ? 9.57 -3.191 6.867 1 97.56 46 LEU B O 1
ATOM 1350 N N . ASP B 1 47 ? 8.43 -1.288 7.074 1 98 47 ASP B N 1
ATOM 1351 C CA . ASP B 1 47 ? 7.289 -1.577 6.203 1 98 47 ASP B CA 1
ATOM 1352 C C . ASP B 1 47 ? 7.074 -0.457 5.191 1 98 47 ASP B C 1
ATOM 1354 O O . ASP B 1 47 ? 6.539 0.6 5.527 1 98 47 ASP B O 1
ATOM 1358 N N . PRO B 1 48 ? 7.449 -0.724 3.969 1 96.19 48 PRO B N 1
ATOM 1359 C CA . PRO B 1 48 ? 7.367 0.36 2.986 1 96.19 48 PRO B CA 1
ATOM 1360 C C . PRO B 1 48 ? 5.926 0.789 2.703 1 96.19 48 PRO B C 1
ATOM 1362 O O . PRO B 1 48 ? 5.703 1.819 2.064 1 96.19 48 PRO B O 1
ATOM 1365 N N . ALA B 1 49 ? 4.949 0.007 3.168 1 96.19 49 ALA B N 1
ATOM 1366 C CA . ALA B 1 49 ? 3.547 0.337 2.932 1 96.19 49 ALA B CA 1
ATOM 1367 C C . ALA B 1 49 ? 2.977 1.164 4.078 1 96.19 49 ALA B C 1
ATOM 1369 O O . ALA B 1 49 ? 1.873 1.703 3.977 1 96.19 49 ALA B O 1
ATOM 1370 N N . ALA B 1 50 ? 3.756 1.364 5.148 1 97.94 50 ALA B N 1
ATOM 1371 C CA . ALA B 1 50 ? 3.217 1.96 6.367 1 97.94 50 ALA B CA 1
ATOM 1372 C C . ALA B 1 50 ? 3.199 3.482 6.273 1 97.94 50 ALA B C 1
ATOM 1374 O O . ALA B 1 50 ? 3.697 4.172 7.168 1 97.94 50 ALA B O 1
ATOM 1375 N N . HIS B 1 51 ? 2.635 3.998 5.211 1 97.38 51 HIS B N 1
ATOM 1376 C CA . HIS B 1 51 ? 2.387 5.43 5.082 1 97.38 51 HIS B CA 1
ATOM 1377 C C . HIS B 1 51 ? 1.28 5.883 6.027 1 97.38 51 HIS B C 1
ATOM 1379 O O . HIS B 1 51 ? 0.498 5.066 6.516 1 97.38 51 HIS B O 1
ATOM 1385 N N . ALA B 1 52 ? 1.202 7.176 6.254 1 98.06 52 ALA B N 1
ATOM 1386 C CA . ALA B 1 52 ? 0.263 7.742 7.219 1 98.06 52 ALA B CA 1
ATOM 1387 C C . ALA B 1 52 ? -1.177 7.391 6.855 1 98.06 52 ALA B C 1
ATOM 1389 O O . ALA B 1 52 ? -1.951 6.957 7.711 1 98.06 52 ALA B O 1
ATOM 1390 N N . GLU B 1 53 ? -1.592 7.613 5.562 1 97.69 53 GLU B N 1
ATOM 1391 C CA . GLU B 1 53 ? -2.953 7.328 5.121 1 97.69 53 GLU B CA 1
ATOM 1392 C C . GLU B 1 53 ? -3.271 5.84 5.242 1 97.69 53 GLU B C 1
ATOM 1394 O O . GLU B 1 53 ? -4.359 5.465 5.688 1 97.69 53 GLU B O 1
ATOM 1399 N N . VAL B 1 54 ? -2.316 4.988 4.832 1 98.12 54 VAL B N 1
ATOM 1400 C CA . VAL B 1 54 ? -2.504 3.543 4.926 1 98.12 54 VAL B CA 1
ATOM 1401 C C . VAL B 1 54 ? -2.693 3.141 6.383 1 98.12 54 VAL B C 1
ATOM 1403 O O . VAL B 1 54 ? -3.594 2.363 6.707 1 98.12 54 VAL B O 1
ATOM 1406 N N . GLU B 1 55 ? -1.866 3.707 7.27 1 98.75 55 GLU B N 1
ATOM 1407 C CA . GLU B 1 55 ? -1.958 3.371 8.688 1 98.75 55 GLU B CA 1
ATOM 1408 C C . GLU B 1 55 ? -3.289 3.826 9.273 1 98.75 55 GLU B C 1
ATOM 1410 O O . GLU B 1 55 ? -3.852 3.154 10.141 1 98.75 55 GLU B O 1
ATOM 1415 N N . ALA B 1 56 ? -3.762 4.977 8.883 1 98.81 56 ALA B N 1
ATOM 1416 C CA . ALA B 1 56 ? -5.074 5.434 9.336 1 98.81 56 ALA B CA 1
ATOM 1417 C C . ALA B 1 56 ? -6.172 4.469 8.898 1 98.81 56 ALA B C 1
ATOM 1419 O O . ALA B 1 56 ? -7.059 4.129 9.68 1 98.81 56 ALA B O 1
ATOM 1420 N N . VAL B 1 57 ? -6.125 4.031 7.645 1 98.5 57 VAL B N 1
ATOM 1421 C CA . VAL B 1 57 ? -7.113 3.111 7.09 1 98.5 57 VAL B CA 1
ATOM 1422 C C . VAL B 1 57 ? -7.047 1.775 7.824 1 98.5 57 VAL B C 1
ATOM 1424 O O . VAL B 1 57 ? -8.07 1.237 8.242 1 98.5 57 VAL B O 1
ATOM 1427 N N . ARG B 1 58 ? -5.816 1.236 8.023 1 98.5 58 ARG B N 1
ATOM 1428 C CA . ARG B 1 58 ? -5.625 -0.023 8.734 1 98.5 58 ARG B CA 1
ATOM 1429 C C . ARG B 1 58 ? -6.207 0.049 10.141 1 98.5 58 ARG B C 1
ATOM 1431 O O . ARG B 1 58 ? -6.926 -0.858 10.57 1 98.5 58 ARG B O 1
ATOM 1438 N N . ALA B 1 59 ? -5.898 1.074 10.82 1 98.62 59 ALA B N 1
ATOM 1439 C CA . ALA B 1 59 ? -6.379 1.251 12.188 1 98.62 59 ALA B CA 1
ATOM 1440 C C . ALA B 1 59 ? -7.906 1.31 12.227 1 98.62 59 ALA B C 1
ATOM 1442 O O . ALA B 1 59 ? -8.531 0.69 13.094 1 98.62 59 ALA B O 1
ATOM 1443 N N . ALA B 1 60 ? -8.5 2.045 11.305 1 98.62 60 ALA B N 1
ATOM 1444 C CA . ALA B 1 60 ? -9.953 2.156 11.273 1 98.62 60 ALA B CA 1
ATOM 1445 C C . ALA B 1 60 ? -10.602 0.797 11.016 1 98.62 60 ALA B C 1
ATOM 1447 O O . ALA B 1 60 ? -11.578 0.434 11.68 1 98.62 60 ALA B O 1
ATOM 1448 N N . CYS B 1 61 ? -10.078 0.06 10 1 98.56 61 CYS B N 1
ATOM 1449 C CA . CYS B 1 61 ? -10.609 -1.264 9.695 1 98.56 61 CYS B CA 1
ATOM 1450 C C . CYS B 1 61 ? -10.547 -2.172 10.922 1 98.56 61 CYS B C 1
ATOM 1452 O O . CYS B 1 61 ? -11.516 -2.859 11.234 1 98.56 61 CYS B O 1
ATOM 1454 N N . ARG B 1 62 ? -9.406 -2.123 11.586 1 97.38 62 ARG B N 1
ATOM 1455 C CA . ARG B 1 62 ? -9.234 -2.941 12.781 1 97.38 62 ARG B CA 1
ATOM 1456 C C . ARG B 1 62 ? -10.195 -2.514 13.891 1 97.38 62 ARG B C 1
ATOM 1458 O O . ARG B 1 62 ? -10.852 -3.354 14.508 1 97.38 62 ARG B O 1
ATOM 1465 N N . ASN B 1 63 ? -10.227 -1.271 14.164 1 96.94 63 ASN B N 1
ATOM 1466 C CA . ASN B 1 63 ? -11.078 -0.735 15.227 1 96.94 63 ASN B CA 1
ATOM 1467 C C . ASN B 1 63 ? -12.547 -1.078 14.992 1 96.94 63 ASN B C 1
ATOM 1469 O O . ASN B 1 63 ? -13.281 -1.356 15.938 1 96.94 63 ASN B O 1
ATOM 1473 N N . LEU B 1 64 ? -12.961 -1.004 13.766 1 97.69 64 LEU B N 1
ATOM 1474 C CA . LEU B 1 64 ? -14.375 -1.164 13.43 1 97.69 64 LEU B CA 1
ATOM 1475 C C . LEU B 1 64 ? -14.695 -2.617 13.102 1 97.69 64 LEU B C 1
ATOM 1477 O O . LEU B 1 64 ? -15.859 -3.002 13.039 1 97.69 64 LEU B O 1
ATOM 1481 N N . GLY B 1 65 ? -13.68 -3.393 12.828 1 98.25 65 GLY B N 1
ATOM 1482 C CA . GLY B 1 65 ? -13.883 -4.793 12.5 1 98.25 65 GLY B CA 1
ATOM 1483 C C . GLY B 1 65 ? -14.477 -5 11.117 1 98.25 65 GLY B C 1
ATOM 1484 O O . GLY B 1 65 ? -15.32 -5.879 10.922 1 98.25 65 GLY B O 1
ATOM 1485 N N . THR B 1 66 ? -14.117 -4.125 10.195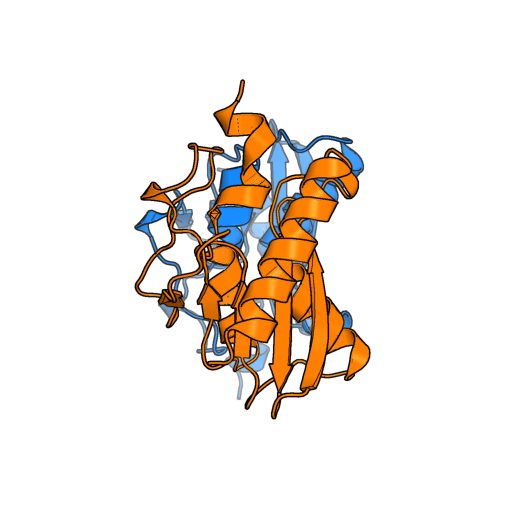 1 98.25 66 THR B N 1
ATOM 1486 C CA . THR B 1 66 ? -14.672 -4.195 8.852 1 98.25 66 THR B CA 1
ATOM 1487 C C . THR B 1 66 ? -13.719 -3.572 7.832 1 98.25 66 THR B C 1
ATOM 1489 O O . THR B 1 66 ? -12.852 -2.781 8.195 1 98.25 66 THR B O 1
ATOM 1492 N N . LEU B 1 67 ? -13.883 -3.939 6.578 1 98.06 67 LEU B N 1
ATOM 1493 C CA . LEU B 1 67 ? -13.148 -3.324 5.477 1 98.06 67 LEU B CA 1
ATOM 1494 C C . LEU B 1 67 ? -13.969 -2.213 4.828 1 98.06 67 LEU B C 1
ATOM 1496 O O . LEU B 1 67 ? -13.461 -1.462 3.996 1 98.06 67 LEU B O 1
ATOM 1500 N N . ASP B 1 68 ? -15.203 -2.16 5.184 1 97.5 68 ASP B N 1
ATOM 1501 C CA . ASP B 1 68 ? -16.109 -1.182 4.605 1 97.5 68 ASP B CA 1
ATOM 1502 C C . ASP B 1 68 ? -16.078 0.135 5.375 1 97.5 68 ASP B C 1
ATOM 1504 O O . ASP B 1 68 ? -16.609 0.229 6.484 1 97.5 68 ASP B O 1
ATOM 1508 N N . LEU B 1 69 ? -15.508 1.154 4.703 1 97.88 69 LEU B N 1
ATOM 1509 C CA . LEU B 1 69 ? -15.383 2.459 5.344 1 97.88 69 LEU B CA 1
ATOM 1510 C C . LEU B 1 69 ? -16.156 3.52 4.574 1 97.88 69 LEU B C 1
ATOM 1512 O O . LEU B 1 69 ? -15.836 4.707 4.645 1 97.88 69 LEU B O 1
ATOM 1516 N N . ARG B 1 70 ? -17.156 3.09 3.785 1 97.5 70 ARG B N 1
ATOM 1517 C CA . ARG B 1 70 ? -17.984 4.043 3.066 1 97.5 70 ARG B CA 1
ATOM 1518 C C . ARG B 1 70 ? -18.516 5.129 4.004 1 97.5 70 ARG B C 1
ATOM 1520 O O . ARG B 1 70 ? -18.812 4.859 5.172 1 97.5 70 ARG B O 1
ATOM 1527 N N . GLY B 1 71 ? -18.609 6.359 3.428 1 96.62 71 GLY B N 1
ATOM 1528 C CA . GLY B 1 71 ? -19.062 7.496 4.219 1 96.62 71 GLY B CA 1
ATOM 1529 C C . GLY B 1 71 ? -17.938 8.195 4.949 1 96.62 71 GLY B C 1
ATOM 1530 O O . GLY B 1 71 ? -18.141 9.25 5.559 1 96.62 71 GLY B O 1
ATOM 1531 N N . ALA B 1 72 ? -16.734 7.652 4.875 1 97.75 72 ALA B N 1
ATOM 1532 C CA . ALA B 1 72 ? -15.586 8.25 5.543 1 97.75 72 ALA B CA 1
ATOM 1533 C C . ALA B 1 72 ? -14.75 9.07 4.566 1 97.75 72 ALA B C 1
ATOM 1535 O O . ALA B 1 72 ? -14.945 8.992 3.35 1 97.75 72 ALA B O 1
ATOM 1536 N N . GLU B 1 73 ? -13.891 9.875 5.09 1 96.94 73 GLU B N 1
ATOM 1537 C CA . GLU B 1 73 ? -12.891 10.656 4.363 1 96.94 73 GLU B CA 1
ATOM 1538 C C . GLU B 1 73 ? -11.555 10.664 5.094 1 96.94 73 GLU B C 1
ATOM 1540 O O . GLU B 1 73 ? -11.492 10.398 6.297 1 96.94 73 GLU B O 1
ATOM 1545 N N . ILE B 1 74 ? -10.5 10.992 4.328 1 98 74 ILE B N 1
ATOM 1546 C CA . ILE B 1 74 ? -9.172 11.078 4.93 1 98 74 ILE B CA 1
ATOM 1547 C C . ILE B 1 74 ? -8.68 12.523 4.879 1 98 74 ILE B C 1
ATOM 1549 O O . ILE B 1 74 ? -8.898 13.227 3.887 1 98 74 ILE B O 1
ATOM 1553 N N . TYR B 1 75 ? -8.18 12.992 5.941 1 96.25 75 TYR B N 1
ATOM 1554 C CA . TYR B 1 75 ? -7.375 14.203 5.992 1 96.25 75 TYR B CA 1
ATOM 1555 C C . TYR B 1 75 ? -5.891 13.875 6.09 1 96.25 75 TYR B C 1
ATOM 1557 O O . TYR B 1 75 ? -5.449 13.258 7.062 1 96.25 75 TYR B O 1
ATOM 1565 N N . SER B 1 76 ? -5.156 14.281 5.137 1 96.44 76 SER B N 1
ATOM 1566 C CA . SER B 1 76 ? -3.734 13.961 5.051 1 96.44 76 SER B CA 1
ATOM 1567 C C . SER B 1 76 ? -2.877 15.219 5.098 1 96.44 76 SER B C 1
ATOM 1569 O O . SER B 1 76 ? -3.25 16.25 4.535 1 96.44 76 SER B O 1
ATOM 1571 N N . SER B 1 77 ? -1.729 15.148 5.703 1 93.62 77 SER B N 1
ATOM 1572 C CA . SER B 1 77 ? -0.825 16.281 5.801 1 93.62 77 SER B CA 1
ATOM 1573 C C . SER B 1 77 ? -0.223 16.641 4.441 1 93.62 77 SER B C 1
ATOM 1575 O O . SER B 1 77 ? 0.23 17.766 4.227 1 93.62 77 SER B O 1
ATOM 1577 N N . CYS B 1 78 ? -0.176 15.672 3.584 1 89.81 78 CYS B N 1
ATOM 1578 C CA . CYS B 1 78 ? 0.487 15.875 2.303 1 89.81 78 CYS B CA 1
ATOM 1579 C C . CYS B 1 78 ? -0.214 15.102 1.193 1 89.81 78 CYS B C 1
ATOM 1581 O O . CYS B 1 78 ? -0.94 14.141 1.465 1 89.81 78 CYS B O 1
ATOM 1583 N N . GLU B 1 79 ? 0.002 15.484 -0.023 1 88.62 79 GLU B N 1
ATOM 1584 C CA . GLU B 1 79 ? -0.562 14.82 -1.192 1 88.62 79 GLU B CA 1
ATOM 1585 C C . GLU B 1 79 ? -0.281 13.32 -1.162 1 88.62 79 GLU B C 1
ATOM 1587 O O . GLU B 1 79 ? 0.869 12.906 -1.014 1 88.62 79 GLU B O 1
ATOM 1592 N N . PRO B 1 80 ? -1.358 12.523 -1.273 1 91.25 80 PRO B N 1
ATOM 1593 C CA . PRO B 1 80 ? -1.184 11.07 -1.166 1 91.25 80 PRO B CA 1
ATOM 1594 C C . PRO B 1 80 ? -0.542 10.461 -2.41 1 91.25 80 PRO B C 1
ATOM 1596 O O . PRO B 1 80 ? -0.731 10.969 -3.52 1 91.25 80 PRO B O 1
ATOM 1599 N N . CYS B 1 81 ? 0.206 9.414 -2.248 1 88.31 81 CYS B N 1
ATOM 1600 C CA . CYS B 1 81 ? 0.751 8.648 -3.359 1 88.31 81 CYS B CA 1
ATOM 1601 C C . CYS B 1 81 ? -0.269 7.641 -3.879 1 88.31 81 CYS B C 1
ATOM 1603 O O . CYS B 1 81 ? -1.298 7.41 -3.242 1 88.31 81 CYS B O 1
ATOM 1605 N N . PRO B 1 82 ? -0.01 6.992 -4.984 1 85.44 82 PRO B N 1
ATOM 1606 C CA . PRO B 1 82 ? -0.963 6.031 -5.547 1 85.44 82 PRO B CA 1
ATOM 1607 C C . PRO B 1 82 ? -1.245 4.859 -4.609 1 85.44 82 PRO B C 1
ATOM 1609 O O . PRO B 1 82 ? -2.369 4.355 -4.566 1 85.44 82 PRO B O 1
ATOM 1612 N N . MET B 1 83 ? -0.258 4.445 -3.871 1 90.56 83 MET B N 1
ATOM 1613 C CA . MET B 1 83 ? -0.449 3.357 -2.916 1 90.56 83 MET B CA 1
ATOM 1614 C C . MET B 1 83 ? -1.529 3.709 -1.899 1 90.56 83 MET B C 1
ATOM 1616 O O . MET B 1 83 ? -2.449 2.922 -1.667 1 90.56 83 MET B O 1
ATOM 1620 N N . CYS B 1 84 ? -1.451 4.879 -1.338 1 94.38 84 CYS B N 1
ATOM 1621 C CA . CYS B 1 84 ? -2.402 5.328 -0.328 1 94.38 84 CYS B CA 1
ATOM 1622 C C . CYS B 1 84 ? -3.789 5.516 -0.932 1 94.38 84 CYS B C 1
ATOM 1624 O O . CYS B 1 84 ? -4.797 5.188 -0.302 1 94.38 84 CYS B O 1
ATOM 1626 N N . CYS B 1 85 ? -3.801 6.051 -2.143 1 90.81 85 CYS B N 1
ATOM 1627 C CA . CYS B 1 85 ? -5.074 6.25 -2.828 1 90.81 85 CYS B CA 1
ATOM 1628 C C . CYS B 1 85 ? -5.785 4.922 -3.053 1 90.81 85 CYS B C 1
ATOM 1630 O O . CYS B 1 85 ? -6.992 4.812 -2.834 1 90.81 85 CYS B O 1
ATOM 1632 N N . ARG B 1 86 ? -5.059 3.98 -3.445 1 90.06 86 ARG B N 1
ATOM 1633 C CA . ARG B 1 86 ? -5.652 2.676 -3.709 1 90.06 86 ARG B CA 1
ATOM 1634 C C . ARG B 1 86 ? -6.141 2.025 -2.42 1 90.06 86 ARG B C 1
ATOM 1636 O O . ARG B 1 86 ? -7.215 1.426 -2.387 1 90.06 86 ARG B O 1
ATOM 1643 N N . ALA B 1 87 ? -5.355 2.066 -1.389 1 92.81 87 ALA B N 1
ATOM 1644 C CA . ALA B 1 87 ? -5.777 1.529 -0.097 1 92.81 87 ALA B CA 1
ATOM 1645 C C . ALA B 1 87 ? -7.086 2.168 0.359 1 92.81 87 ALA B C 1
ATOM 1647 O O . ALA B 1 87 ? -7.984 1.478 0.846 1 92.81 87 ALA B O 1
ATOM 1648 N N . ALA B 1 88 ? -7.191 3.492 0.164 1 93.81 88 ALA B N 1
ATOM 1649 C CA . ALA B 1 88 ? -8.406 4.215 0.518 1 93.81 88 ALA B CA 1
ATOM 1650 C C . ALA B 1 88 ? -9.578 3.771 -0.354 1 93.81 88 ALA B C 1
ATOM 1652 O O . ALA B 1 88 ? -10.648 3.43 0.159 1 93.81 88 ALA B O 1
ATOM 1653 N N . GLN B 1 89 ? -9.328 3.705 -1.624 1 91.31 89 GLN B N 1
ATOM 1654 C CA . GLN B 1 89 ? -10.367 3.348 -2.588 1 91.31 89 GLN B CA 1
ATOM 1655 C C . GLN B 1 89 ? -10.93 1.959 -2.303 1 91.31 89 GLN B C 1
ATOM 1657 O O . GLN B 1 89 ? -12.133 1.741 -2.398 1 91.31 89 GLN B O 1
ATOM 1662 N N . ALA B 1 90 ? -10.109 1.094 -1.921 1 91.75 90 ALA B N 1
ATOM 1663 C CA . ALA B 1 90 ? -10.5 -0.295 -1.691 1 91.75 90 ALA B CA 1
ATOM 1664 C C . ALA B 1 90 ? -11.469 -0.408 -0.517 1 91.75 90 ALA B C 1
ATOM 1666 O O . ALA B 1 90 ? -12.156 -1.421 -0.365 1 91.75 90 ALA B O 1
ATOM 1667 N N . THR B 1 91 ? -11.547 0.581 0.337 1 95.44 91 THR B N 1
ATOM 1668 C CA . THR B 1 91 ? -12.391 0.516 1.522 1 95.44 91 THR B CA 1
ATOM 1669 C C . THR B 1 91 ? -13.617 1.415 1.362 1 95.44 91 THR B C 1
ATOM 1671 O O . THR B 1 91 ? -14.375 1.609 2.311 1 95.44 91 THR B O 1
ATOM 1674 N N . GLY B 1 92 ? -13.727 2.064 0.17 1 93.5 92 GLY B N 1
ATOM 1675 C CA . GLY B 1 92 ? -14.906 2.863 -0.128 1 93.5 92 GLY B CA 1
ATOM 1676 C C . GLY B 1 92 ? -14.781 4.301 0.337 1 93.5 92 GLY B C 1
ATOM 1677 O O . GLY B 1 92 ? -15.773 5.039 0.351 1 93.5 92 GLY B O 1
ATOM 1678 N N . ILE B 1 93 ? -13.617 4.699 0.754 1 95.31 93 ILE B N 1
ATOM 1679 C CA . ILE B 1 93 ? -13.398 6.078 1.18 1 95.31 93 ILE B CA 1
ATOM 1680 C C . ILE B 1 93 ? -13.641 7.023 0.006 1 95.31 93 ILE B C 1
ATOM 1682 O O . ILE B 1 93 ? -13.195 6.762 -1.113 1 95.31 93 ILE B O 1
ATOM 1686 N N . ALA B 1 94 ? -14.258 8.086 0.255 1 90.62 94 ALA B N 1
ATOM 1687 C CA . ALA B 1 94 ? -14.766 8.961 -0.802 1 90.62 94 ALA B CA 1
ATOM 1688 C C . ALA B 1 94 ? -13.695 9.938 -1.267 1 90.62 94 ALA B C 1
ATOM 1690 O O . ALA B 1 94 ? -13.633 10.289 -2.447 1 90.62 94 ALA B O 1
ATOM 1691 N N . VAL B 1 95 ? -12.898 10.422 -0.319 1 92.75 95 VAL B N 1
ATOM 1692 C CA . VAL B 1 95 ? -12.016 11.523 -0.672 1 92.75 95 VAL B CA 1
ATOM 1693 C C . VAL B 1 95 ? -10.852 11.586 0.314 1 92.75 95 VAL B C 1
ATOM 1695 O O . VAL B 1 95 ? -10.984 11.188 1.475 1 92.75 95 VAL B O 1
ATOM 1698 N N . ILE B 1 96 ? -9.711 12 -0.187 1 94.69 96 ILE B N 1
ATOM 1699 C CA . ILE B 1 96 ? -8.57 12.383 0.634 1 94.69 96 ILE B CA 1
ATOM 1700 C C . ILE B 1 96 ? -8.32 13.883 0.504 1 94.69 96 ILE B C 1
ATOM 1702 O O . ILE B 1 96 ? -8.023 14.383 -0.584 1 94.69 96 ILE B O 1
ATOM 1706 N N . TRP B 1 97 ? -8.5 14.617 1.558 1 93.31 97 TRP B N 1
ATOM 1707 C CA . TRP B 1 97 ? -8.07 16 1.646 1 93.31 97 TRP B CA 1
ATOM 1708 C C . TRP B 1 97 ? -6.617 16.109 2.09 1 93.31 97 TRP B C 1
ATOM 1710 O O . TRP B 1 97 ? -6.191 15.391 3.004 1 93.31 97 TRP B O 1
ATOM 1720 N N . TYR B 1 98 ? -5.828 16.938 1.476 1 92.38 98 TYR B N 1
ATOM 1721 C CA . TYR B 1 98 ? -4.426 17 1.876 1 92.38 98 TYR B CA 1
ATOM 1722 C C . TYR B 1 98 ? -3.936 18.438 1.924 1 92.38 98 TYR B C 1
ATOM 1724 O O . TYR B 1 98 ? -4.473 19.297 1.231 1 92.38 98 TYR B O 1
ATOM 1732 N N . ALA B 1 99 ? -2.951 18.672 2.691 1 91.75 99 ALA B N 1
ATOM 1733 C CA . ALA B 1 99 ? -2.449 20.016 2.955 1 91.75 99 ALA B CA 1
ATOM 1734 C C . ALA B 1 99 ? -1.291 20.359 2.023 1 91.75 99 ALA B C 1
ATOM 1736 O O . ALA B 1 99 ? -1.43 21.203 1.138 1 91.75 99 ALA B O 1
ATOM 1737 N N . ALA B 1 100 ? -0.188 19.734 2.148 1 87.75 100 ALA B N 1
ATOM 1738 C CA . ALA B 1 100 ? 0.998 20.047 1.354 1 87.75 100 ALA B CA 1
ATOM 1739 C C . ALA B 1 100 ? 0.938 19.344 -0.006 1 87.75 100 ALA B C 1
ATOM 1741 O O . ALA B 1 100 ? 0.536 18.188 -0.103 1 87.75 100 ALA B O 1
ATOM 1742 N N . GLN B 1 101 ? 1.356 20.062 -0.999 1 82.69 101 GLN B N 1
ATOM 1743 C CA . GLN B 1 101 ? 1.525 19.469 -2.322 1 82.69 101 GLN B CA 1
ATOM 1744 C C . GLN B 1 101 ? 2.936 18.906 -2.5 1 82.69 101 GLN B C 1
ATOM 1746 O O . GLN B 1 101 ? 3.887 19.406 -1.897 1 82.69 101 GLN B O 1
ATOM 1751 N N . ALA B 1 102 ? 2.936 17.875 -3.305 1 78.44 102 ALA B N 1
ATOM 1752 C CA . ALA B 1 102 ? 4.234 17.266 -3.572 1 78.44 102 ALA B CA 1
ATOM 1753 C C . ALA B 1 102 ? 5.238 18.297 -4.074 1 78.44 102 ALA B C 1
ATOM 1755 O O . ALA B 1 102 ? 6.43 18.219 -3.768 1 78.44 102 ALA B O 1
ATOM 1756 N N . THR B 1 103 ? 4.801 19.219 -4.812 1 78.38 103 THR B N 1
ATOM 1757 C CA . THR B 1 103 ? 5.664 20.234 -5.402 1 78.38 103 THR B CA 1
ATOM 1758 C C . THR B 1 103 ? 6.152 21.203 -4.336 1 78.38 103 THR B C 1
ATOM 1760 O O . THR B 1 103 ? 7.105 21.953 -4.566 1 78.38 103 THR B O 1
ATOM 1763 N N . ASP B 1 104 ? 5.504 21.25 -3.141 1 75.06 104 ASP B N 1
ATOM 1764 C CA . ASP B 1 104 ? 5.816 22.219 -2.092 1 75.06 104 ASP B CA 1
ATOM 1765 C C . ASP B 1 104 ? 6.82 21.641 -1.096 1 75.06 104 ASP B C 1
ATOM 1767 O O . ASP B 1 104 ? 7.281 22.344 -0.196 1 75.06 104 ASP B O 1
ATOM 1771 N N . ILE B 1 105 ? 7.023 20.391 -1.311 1 75.19 105 ILE B N 1
ATOM 1772 C CA . ILE B 1 105 ? 7.852 19.734 -0.304 1 75.19 105 ILE B CA 1
ATOM 1773 C C . ILE B 1 105 ? 9.141 19.234 -0.946 1 75.19 105 ILE B C 1
ATOM 1775 O O . ILE B 1 105 ? 9.227 19.109 -2.17 1 75.19 105 ILE B O 1
ATOM 1779 N N . PRO B 1 106 ? 10.164 19.016 -0.135 1 72.25 106 PRO B N 1
ATOM 1780 C CA . PRO B 1 106 ? 11.391 18.438 -0.684 1 72.25 106 PRO B CA 1
ATOM 1781 C C . PRO B 1 106 ? 11.172 17.047 -1.282 1 72.25 106 PRO B C 1
ATOM 1783 O O . PRO B 1 106 ? 10.25 16.344 -0.877 1 72.25 106 PRO B O 1
ATOM 1786 N N . ASP B 1 107 ? 11.922 16.812 -2.32 1 67.25 107 ASP B N 1
ATOM 1787 C CA . ASP B 1 107 ? 11.859 15.477 -2.895 1 67.25 107 ASP B CA 1
ATOM 1788 C C . ASP B 1 107 ? 12.352 14.43 -1.899 1 67.25 107 ASP B C 1
ATOM 1790 O O . ASP B 1 107 ? 13.555 14.336 -1.634 1 67.25 107 ASP B O 1
ATOM 1794 N N . LEU B 1 108 ? 11.422 13.844 -1.33 1 65.69 108 LEU B N 1
ATOM 1795 C CA . LEU B 1 108 ? 11.781 12.82 -0.35 1 65.69 108 LEU B CA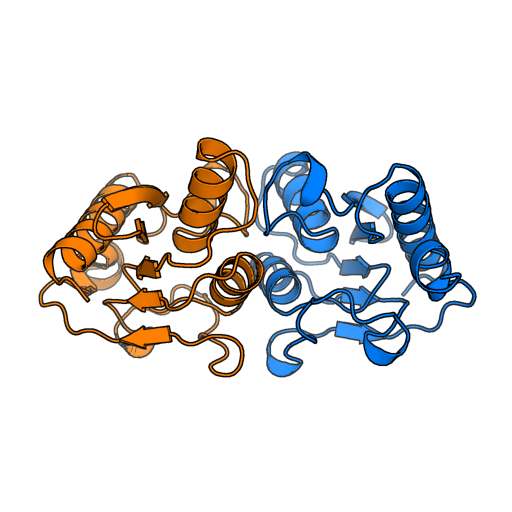 1
ATOM 1796 C C . LEU B 1 108 ? 11.891 11.453 -1.009 1 65.69 108 LEU B C 1
ATOM 1798 O O . LEU B 1 108 ? 12.078 10.445 -0.325 1 65.69 108 LEU B O 1
ATOM 1802 N N . GLY B 1 109 ? 11.844 11.391 -2.344 1 59.44 109 GLY B N 1
ATOM 1803 C CA . GLY B 1 109 ? 11.984 10.133 -3.059 1 59.44 109 GLY B CA 1
ATOM 1804 C C . GLY B 1 109 ? 10.672 9.398 -3.24 1 59.44 109 GLY B C 1
ATOM 1805 O O . GLY B 1 109 ? 10.656 8.195 -3.514 1 59.44 109 GLY B O 1
ATOM 1806 N N . TYR B 1 110 ? 9.664 10.109 -2.857 1 56.88 110 TYR B N 1
ATOM 1807 C CA . TYR B 1 110 ? 8.383 9.43 -3.035 1 56.88 110 TYR B CA 1
ATOM 1808 C C . TYR B 1 110 ? 7.75 9.797 -4.371 1 56.88 110 TYR B C 1
ATOM 1810 O O . TYR B 1 110 ? 7.887 10.938 -4.836 1 56.88 110 TYR B O 1
ATOM 1818 N N . PRO B 1 111 ? 7.398 8.758 -5.113 1 49.97 111 PRO B N 1
ATOM 1819 C CA . PRO B 1 111 ? 6.758 9.07 -6.391 1 49.97 111 PRO B CA 1
ATOM 1820 C C . PRO B 1 111 ? 5.484 9.891 -6.227 1 49.97 111 PRO B C 1
ATOM 1822 O O . PRO B 1 111 ? 4.828 9.82 -5.188 1 49.97 111 PRO B O 1
ATOM 1825 N N . VAL B 1 112 ? 5.289 10.852 -7.113 1 49.94 112 VAL B N 1
ATOM 1826 C CA . VAL B 1 112 ? 4.125 11.727 -7.211 1 49.94 112 VAL B CA 1
ATOM 1827 C C . VAL B 1 112 ? 2.867 10.891 -7.449 1 49.94 112 VAL B C 1
ATOM 1829 O O . VAL B 1 112 ? 2.93 9.828 -8.07 1 49.94 112 VAL B O 1
ATOM 1832 N N . PRO B 1 113 ? 1.705 11.266 -6.797 1 51.94 113 PRO B N 1
ATOM 1833 C CA . PRO B 1 113 ? 0.394 10.625 -6.93 1 51.94 113 PRO B CA 1
ATOM 1834 C C . PRO B 1 113 ? 0.029 10.32 -8.383 1 51.94 113 PRO B C 1
ATOM 1836 O O . PRO B 1 113 ? 0.504 11.008 -9.297 1 51.94 113 PRO B O 1
ATOM 1839 N N . ALA B 1 114 ? -0.454 9.117 -8.688 1 52.81 114 ALA B N 1
ATOM 1840 C CA . ALA B 1 114 ? -1.072 8.906 -9.992 1 52.81 114 ALA B CA 1
ATOM 1841 C C . ALA B 1 114 ? -2.531 9.352 -9.984 1 52.81 114 ALA B C 1
ATOM 1843 O O . ALA B 1 114 ? -3.354 8.812 -9.242 1 52.81 114 ALA B O 1
ATOM 1844 N N . PRO B 1 115 ? -2.83 10.578 -10.414 1 48.41 115 PRO B N 1
ATOM 1845 C CA . PRO B 1 115 ? -4.105 11.297 -10.367 1 48.41 115 PRO B CA 1
ATOM 1846 C C . PRO B 1 115 ? -5.301 10.398 -10.695 1 48.41 115 PRO B C 1
ATOM 1848 O O . PRO B 1 115 ? -6.414 10.656 -10.227 1 48.41 115 PRO B O 1
ATOM 1851 N N . ASP B 1 116 ? -5.09 9.367 -11.555 1 53.03 116 ASP B N 1
ATOM 1852 C CA . ASP B 1 116 ? -6.285 8.758 -12.133 1 53.03 116 ASP B CA 1
ATOM 1853 C C . ASP B 1 116 ? -6.84 7.668 -11.227 1 53.03 116 ASP B C 1
ATOM 1855 O O . ASP B 1 116 ? -7.863 7.055 -11.531 1 53.03 116 ASP B O 1
ATOM 1859 N N . VAL B 1 117 ? -6.281 7.547 -10 1 54.94 117 VAL B N 1
ATOM 1860 C CA . VAL B 1 117 ? -6.762 6.328 -9.359 1 54.94 117 VAL B CA 1
ATOM 1861 C C . VAL B 1 117 ? -7.758 6.684 -8.258 1 54.94 117 VAL B C 1
ATOM 1863 O O . VAL B 1 117 ? -8.57 5.844 -7.848 1 54.94 117 VAL B O 1
ATOM 1866 N N . PHE B 1 118 ? -7.711 8 -7.797 1 68.88 118 PHE B N 1
ATOM 1867 C CA . PHE B 1 118 ? -8.492 8.32 -6.605 1 68.88 118 PHE B CA 1
ATOM 1868 C C . PHE B 1 118 ? -8.648 9.828 -6.441 1 68.88 118 PHE B C 1
ATOM 1870 O O . PHE B 1 118 ? -7.785 10.594 -6.871 1 68.88 118 PHE B O 1
ATOM 1877 N N . GLU B 1 119 ? -9.844 10.227 -6.066 1 72.81 119 GLU B N 1
ATOM 1878 C CA . GLU B 1 119 ? -10.102 11.641 -5.836 1 72.81 119 GLU B CA 1
ATOM 1879 C C . GLU B 1 119 ? -9.273 12.18 -4.676 1 72.81 119 GLU B C 1
ATOM 1881 O O . GLU B 1 119 ? -9.562 11.898 -3.514 1 72.81 119 GLU B O 1
ATOM 1886 N N . ALA B 1 120 ? -8.211 12.789 -4.879 1 81.38 120 ALA B N 1
ATOM 1887 C CA . ALA B 1 120 ? -7.445 13.586 -3.928 1 81.38 120 ALA B CA 1
ATOM 1888 C C . ALA B 1 120 ? -7.652 15.078 -4.172 1 81.38 120 ALA B C 1
ATOM 1890 O O . ALA B 1 120 ? -7.613 15.539 -5.316 1 81.38 120 ALA B O 1
ATOM 1891 N N . ARG B 1 121 ? -8 15.812 -3.098 1 84.75 121 ARG B N 1
ATOM 1892 C CA . ARG B 1 121 ? -8.289 17.234 -3.207 1 84.75 121 ARG B CA 1
ATOM 1893 C C . ARG B 1 121 ? -7.371 18.062 -2.305 1 84.75 121 ARG B C 1
ATOM 1895 O O . ARG B 1 121 ? -7.289 17.797 -1.101 1 84.75 121 ARG B O 1
ATOM 1902 N N . HIS B 1 122 ? -6.84 19.047 -2.844 1 86.94 122 HIS B N 1
ATOM 1903 C CA . HIS B 1 122 ? -5.973 19.953 -2.092 1 86.94 122 HIS B CA 1
ATOM 1904 C C . HIS B 1 122 ? -6.785 21 -1.334 1 86.94 122 HIS B C 1
ATOM 1906 O O . HIS B 1 122 ? -7.746 21.547 -1.871 1 86.94 122 HIS B O 1
ATOM 1912 N N . ALA B 1 123 ? -6.402 21.203 -0.075 1 84.44 123 ALA B N 1
ATOM 1913 C CA . ALA B 1 123 ? -6.914 22.328 0.702 1 84.44 123 ALA B CA 1
ATOM 1914 C C . ALA B 1 123 ? -5.773 23.125 1.317 1 84.44 123 ALA B C 1
ATOM 1916 O O . ALA B 1 123 ? -4.895 22.578 1.979 1 84.44 123 ALA B O 1
ATOM 1917 N N . THR B 1 124 ? -5.84 24.406 1.198 1 75.5 124 THR B N 1
ATOM 1918 C CA . THR B 1 124 ? -4.773 25.281 1.679 1 75.5 124 THR B CA 1
ATOM 1919 C C . THR B 1 124 ? -4.723 25.281 3.203 1 75.5 124 THR B C 1
ATOM 1921 O O . THR B 1 124 ? -5.762 25.312 3.865 1 75.5 124 THR B O 1
ATOM 1924 N N . HIS B 1 125 ? -3.533 25.172 3.688 1 79.81 125 HIS B N 1
ATOM 1925 C CA . HIS B 1 125 ? -3.256 25.266 5.117 1 79.81 125 HIS B CA 1
ATOM 1926 C C . HIS B 1 125 ? -1.961 26.016 5.379 1 79.81 125 HIS B C 1
ATOM 1928 O O . HIS B 1 125 ? -0.92 25.703 4.797 1 79.81 125 HIS B O 1
ATOM 1934 N N . ALA B 1 126 ? -2.07 26.984 6.242 1 78.12 126 ALA B N 1
ATOM 1935 C CA . ALA B 1 126 ? -0.962 27.922 6.465 1 78.12 126 ALA B CA 1
ATOM 1936 C C . ALA B 1 126 ? 0.287 27.172 6.93 1 78.12 126 ALA B C 1
ATOM 1938 O O . ALA B 1 126 ? 1.408 27.562 6.59 1 78.12 126 ALA B O 1
ATOM 1939 N N . GLU B 1 127 ? 0.144 26.078 7.668 1 78.38 127 GLU B N 1
ATOM 1940 C CA . GLU B 1 127 ? 1.285 25.375 8.234 1 78.38 127 GLU B CA 1
ATOM 1941 C C . GLU B 1 127 ? 1.532 24.047 7.5 1 78.38 127 GLU B C 1
ATOM 1943 O O . GLU B 1 127 ? 2.068 23.109 8.078 1 78.38 127 GLU B O 1
ATOM 1948 N N . ALA B 1 128 ? 1.182 23.984 6.277 1 82.69 128 ALA B N 1
ATOM 1949 C CA . ALA B 1 128 ? 1.239 22.734 5.516 1 82.69 128 ALA B CA 1
ATOM 1950 C C . ALA B 1 128 ? 2.67 22.219 5.422 1 82.69 128 ALA B C 1
ATOM 1952 O O . ALA B 1 128 ? 2.895 21.016 5.332 1 82.69 128 ALA B O 1
ATOM 1953 N N . THR B 1 129 ? 3.643 23.141 5.555 1 82.19 129 THR B N 1
ATOM 1954 C CA . THR B 1 129 ? 5.023 22.719 5.336 1 82.19 129 THR B CA 1
ATOM 1955 C C . THR B 1 129 ? 5.746 22.531 6.668 1 82.19 129 THR B C 1
ATOM 1957 O O . THR B 1 129 ? 6.898 22.078 6.695 1 82.19 129 THR B O 1
ATOM 1960 N N . ALA B 1 130 ? 5.098 22.734 7.762 1 82.62 130 ALA B N 1
ATOM 1961 C CA . ALA B 1 130 ? 5.695 22.641 9.086 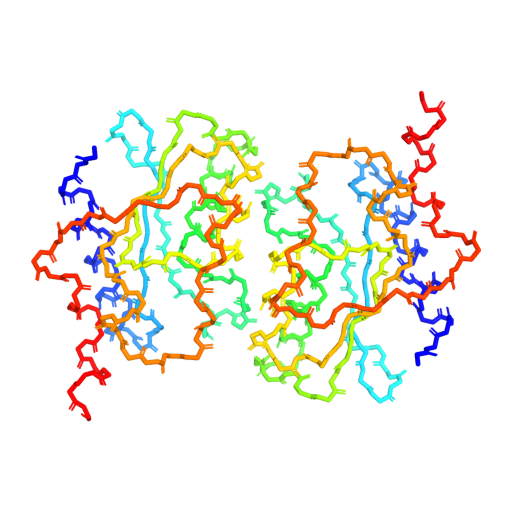1 82.62 130 ALA B CA 1
ATOM 1962 C C . ALA B 1 130 ? 6.324 21.266 9.305 1 82.62 130 ALA B C 1
ATOM 1964 O O . ALA B 1 130 ? 7.406 21.156 9.891 1 82.62 130 ALA B O 1
ATOM 1965 N N . PRO B 1 131 ? 5.719 20.141 8.867 1 84.56 131 PRO B N 1
ATOM 1966 C CA . PRO B 1 131 ? 6.305 18.828 9.117 1 84.56 131 PRO B CA 1
ATOM 1967 C C . PRO B 1 131 ? 7.676 18.656 8.461 1 84.56 131 PRO B C 1
ATOM 1969 O O . PRO B 1 131 ? 8.445 17.766 8.859 1 84.56 131 PRO B O 1
ATOM 1972 N N . PHE B 1 132 ? 7.988 19.484 7.496 1 85.25 132 PHE B N 1
ATOM 1973 C CA . PHE B 1 132 ? 9.164 19.266 6.668 1 85.25 132 PHE B CA 1
ATOM 1974 C C . PHE B 1 132 ? 10.305 20.188 7.082 1 85.25 132 PHE B C 1
ATOM 1976 O O . PHE B 1 132 ? 11.305 20.312 6.371 1 85.25 132 PHE B O 1
ATOM 1983 N N . ALA B 1 133 ? 10.133 20.906 8.148 1 79.44 133 ALA B N 1
ATOM 1984 C CA . ALA B 1 133 ? 11.094 21.922 8.586 1 79.44 133 ALA B CA 1
ATOM 1985 C C . ALA B 1 133 ? 12.508 21.359 8.625 1 79.44 133 ALA B C 1
ATOM 1987 O O . ALA B 1 133 ? 13.469 22.031 8.242 1 79.44 133 ALA B O 1
ATOM 1988 N N . ARG B 1 134 ? 12.625 20.125 9.047 1 73.44 134 ARG B N 1
ATOM 1989 C CA . ARG B 1 134 ? 13.945 19.531 9.18 1 73.44 134 ARG B CA 1
ATOM 1990 C C . ARG B 1 134 ? 14.617 19.375 7.816 1 73.44 134 ARG B C 1
ATOM 1992 O O . ARG B 1 134 ? 15.844 19.297 7.727 1 73.44 134 ARG B O 1
ATOM 1999 N N . TYR B 1 135 ? 13.852 19.219 6.801 1 69.31 135 TYR B N 1
ATOM 2000 C CA . TYR B 1 135 ? 14.391 19 5.461 1 69.31 135 TYR B CA 1
ATOM 2001 C C . TYR B 1 135 ? 14.609 20.328 4.742 1 69.31 135 TYR B C 1
ATOM 2003 O O . TYR B 1 135 ? 15.273 20.375 3.705 1 69.31 135 TYR B O 1
ATOM 2011 N N . LEU B 1 136 ? 13.867 21.266 5.195 1 63.25 136 LEU B N 1
ATOM 2012 C CA . LEU B 1 136 ? 13.953 22.578 4.57 1 63.25 136 LEU B CA 1
ATOM 2013 C C . LEU B 1 136 ? 15.125 23.375 5.137 1 63.25 136 LEU B C 1
ATOM 2015 O O . LEU B 1 136 ? 15.711 24.203 4.441 1 63.25 136 LEU B O 1
ATOM 2019 N N . ASN B 1 137 ? 15.281 23.234 6.484 1 54.94 137 ASN B N 1
ATOM 2020 C CA . ASN B 1 137 ? 16.328 24.047 7.109 1 54.94 137 ASN B CA 1
ATOM 2021 C C . ASN B 1 137 ? 17.688 23.359 7.004 1 54.94 137 ASN B C 1
ATOM 2023 O O . ASN B 1 137 ? 18.688 23.891 7.5 1 54.94 137 ASN B O 1
ATOM 2027 N N . GLY B 1 138 ? 17.609 22 6.348 1 46.34 138 GLY B N 1
ATOM 2028 C CA . GLY B 1 138 ? 19 21.547 6.242 1 46.34 138 GLY B CA 1
ATOM 2029 C C . GLY B 1 138 ? 19.641 21.906 4.914 1 46.34 138 GLY B C 1
ATOM 2030 O O . GLY B 1 138 ? 18.938 22.203 3.939 1 46.34 138 GLY B O 1
#

Secondary structure (DSSP, 8-state):
--HHHHHHHHHHHHHHHHTTS-S-EEEEEETTEEEEEEE--HHHHT-TT--HHHHHHHHHHHHHT-S--TTEEEEEEEPPPHHHHHHHHTTT---EEEEE-GGGS---SPPP--GGGS-EEE---TTTTGGGHHHH--/--HHHHHHHHHHHHHHHHTTS-S-EEEEEETTEEEEEEE--HHHHT-TT--HHHHHHHHHHHHHT-S--TTEEEEEEEPPPHHHHHHHHTTT---EEEEE-GGGS---SPPP--GGGS-EEE---TTTTGGGHHHH--